Protein AF-A0A6A1QMH2-F1 (afdb_monomer_lite)

Secondary structure (DSSP, 8-state):
-HHHHHHHHHHHTT---BPPTT---SSHHHHHHHTSSTTSBGGG---SS---------------S-HHHHHHGGGG-----THHHHHHHTT--SS-S-HHHHHHHHHHSTTTTS-SS--TTGGG-BTTB-HHHHHHHHSTT-S--PPPHHHHHHHHHHHHHHTTGGGG---SSEE-TTS-EE------S-EEE---S-SEE-----TTTTS--------STHHHHHHHHHS--TTS--SSTT----TTPEEEEEETTTEEEEE-TTS-EEEEE-S-------EE---TTSGGGGGGGBSSTTS--BTTTB-B-B-TTT-BBSSSTTEEE-GGGGT----

Radius of gyration: 26.55 Å; chains: 1; bounding box: 70×78×63 Å

pLDDT: mean 73.22, std 18.94, range [26.81, 95.75]

Structure (mmCIF, N/CA/C/O backbone):
data_AF-A0A6A1QMH2-F1
#
_entry.id   AF-A0A6A1QMH2-F1
#
loop_
_atom_site.group_PDB
_atom_site.id
_atom_site.type_symbol
_atom_site.label_atom_id
_atom_site.label_alt_id
_atom_site.label_comp_id
_atom_site.label_asym_id
_atom_site.label_entity_id
_atom_site.label_seq_id
_atom_site.pdbx_PDB_ins_code
_atom_site.Cartn_x
_atom_site.Cartn_y
_atom_site.Cartn_z
_atom_site.occupancy
_atom_site.B_iso_or_equiv
_atom_site.auth_seq_id
_atom_site.auth_comp_id
_atom_site.auth_asym_id
_atom_site.auth_atom_id
_atom_site.pdbx_PDB_model_num
ATOM 1 N N . ASN A 1 1 ? 1.657 2.816 -3.337 1.00 61.47 1 ASN A N 1
ATOM 2 C CA . ASN A 1 1 ? 2.385 1.869 -4.217 1.00 61.47 1 ASN A CA 1
ATOM 3 C C . ASN A 1 1 ? 3.750 2.392 -4.617 1.00 61.47 1 ASN A C 1
ATOM 5 O O . ASN A 1 1 ? 4.670 1.593 -4.646 1.00 61.47 1 ASN A O 1
ATOM 9 N N . GLY A 1 2 ? 3.892 3.697 -4.900 1.00 71.69 2 GLY A N 1
ATOM 10 C CA . GLY A 1 2 ? 5.198 4.364 -4.989 1.00 71.69 2 GLY A CA 1
ATOM 11 C C . GLY A 1 2 ? 6.209 3.688 -5.928 1.00 71.69 2 GLY A C 1
ATOM 12 O O . GLY A 1 2 ? 5.791 3.151 -6.958 1.00 71.69 2 GLY A O 1
ATOM 13 N N . PRO A 1 3 ? 7.513 3.709 -5.589 1.00 70.00 3 PRO A N 1
ATOM 14 C CA . PRO A 1 3 ? 8.567 3.098 -6.403 1.00 70.00 3 PRO A CA 1
ATOM 15 C C . PRO A 1 3 ? 8.346 1.605 -6.674 1.00 70.00 3 PRO A C 1
ATOM 17 O O . PRO A 1 3 ? 8.547 1.167 -7.806 1.00 70.00 3 PRO A O 1
ATOM 20 N N . SER A 1 4 ? 7.836 0.848 -5.693 1.00 78.25 4 SER A N 1
ATOM 21 C CA . SER A 1 4 ? 7.546 -0.588 -5.818 1.00 78.25 4 SER A CA 1
ATOM 22 C C . SER A 1 4 ? 6.599 -0.885 -6.985 1.00 78.25 4 SER A C 1
ATOM 24 O O . SER A 1 4 ? 6.863 -1.759 -7.808 1.00 78.25 4 SER A O 1
ATOM 26 N N . GLY A 1 5 ? 5.518 -0.107 -7.120 1.00 82.44 5 GLY A N 1
ATOM 27 C CA . GLY A 1 5 ? 4.548 -0.282 -8.206 1.00 82.44 5 GLY A CA 1
ATOM 28 C C . GLY A 1 5 ? 5.114 0.042 -9.594 1.00 82.44 5 GLY A C 1
ATOM 29 O O . GLY A 1 5 ? 4.805 -0.651 -10.563 1.00 82.44 5 GLY A O 1
ATOM 30 N N . ILE A 1 6 ? 5.959 1.073 -9.696 1.00 79.12 6 ILE A N 1
ATOM 31 C CA . ILE A 1 6 ? 6.618 1.449 -10.958 1.00 79.12 6 ILE A CA 1
ATOM 32 C C . ILE A 1 6 ? 7.634 0.376 -11.361 1.00 79.12 6 ILE A C 1
ATOM 34 O O . ILE A 1 6 ? 7.633 -0.063 -12.512 1.00 79.12 6 ILE A O 1
ATOM 38 N N . CYS A 1 7 ? 8.456 -0.076 -10.411 1.00 79.19 7 CYS A N 1
ATOM 39 C CA . CYS A 1 7 ? 9.433 -1.141 -10.616 1.00 79.19 7 CYS A CA 1
ATOM 40 C C . CYS A 1 7 ? 8.748 -2.431 -11.089 1.00 79.19 7 CYS A C 1
ATOM 42 O O . CYS A 1 7 ? 9.094 -2.964 -12.144 1.00 79.19 7 CYS A O 1
ATOM 44 N N . LEU A 1 8 ? 7.708 -2.881 -10.380 1.00 86.50 8 LEU A N 1
ATOM 45 C CA . LEU A 1 8 ? 6.975 -4.090 -10.748 1.00 86.50 8 LEU A CA 1
ATOM 46 C C . LEU A 1 8 ? 6.345 -3.985 -12.145 1.00 86.50 8 LEU A C 1
ATOM 48 O O . LEU A 1 8 ? 6.440 -4.925 -12.929 1.00 86.50 8 LEU A O 1
ATOM 52 N N . SER A 1 9 ? 5.744 -2.841 -12.486 1.00 86.50 9 SER A N 1
ATOM 53 C CA . SER A 1 9 ? 5.172 -2.607 -13.821 1.00 86.50 9 SER A CA 1
ATOM 54 C C . SER A 1 9 ? 6.217 -2.757 -14.935 1.00 86.50 9 SER A C 1
ATOM 56 O O . SER A 1 9 ? 5.957 -3.389 -15.964 1.00 86.50 9 SER A O 1
ATOM 58 N N . TYR A 1 10 ? 7.428 -2.236 -14.711 1.00 83.25 10 TYR A N 1
ATOM 59 C CA . TYR A 1 10 ? 8.545 -2.359 -15.647 1.00 83.25 10 TYR A CA 1
ATOM 60 C C . TYR A 1 10 ? 8.966 -3.823 -15.843 1.00 83.25 10 TYR A C 1
ATOM 62 O O . TYR A 1 10 ? 9.068 -4.289 -16.980 1.00 83.25 10 TYR A O 1
ATOM 70 N N . LEU A 1 11 ? 9.116 -4.572 -14.746 1.00 83.62 11 LEU A N 1
ATOM 71 C CA . LEU A 1 11 ? 9.482 -5.992 -14.777 1.00 83.62 11 LEU A CA 1
ATOM 72 C C . LEU A 1 11 ? 8.404 -6.852 -15.459 1.00 83.62 11 LEU A C 1
ATOM 74 O O . LEU A 1 11 ? 8.715 -7.675 -16.320 1.00 83.62 11 LEU A O 1
ATOM 78 N N . LEU A 1 12 ? 7.125 -6.637 -15.134 1.00 88.69 12 LEU A N 1
ATOM 79 C CA . LEU A 1 12 ? 6.006 -7.381 -15.730 1.00 88.69 12 LEU A CA 1
ATOM 80 C C . LEU A 1 12 ? 5.795 -7.069 -17.215 1.00 88.69 12 LEU A C 1
ATOM 82 O O . LEU A 1 12 ? 5.247 -7.900 -17.940 1.00 88.69 12 LEU A O 1
ATOM 86 N N . SER A 1 13 ? 6.270 -5.915 -17.681 1.00 86.81 13 SER A N 1
ATOM 87 C CA . SER A 1 13 ? 6.295 -5.567 -19.106 1.00 86.81 13 SER A CA 1
ATOM 88 C C . SER A 1 13 ? 7.406 -6.295 -19.882 1.00 86.81 13 SER A C 1
ATOM 90 O O . SER A 1 13 ? 7.530 -6.109 -21.091 1.00 86.81 13 SER A O 1
ATOM 92 N N . GLY A 1 14 ? 8.198 -7.140 -19.210 1.00 84.38 14 GLY A N 1
ATOM 93 C CA . GLY A 1 14 ? 9.254 -7.951 -19.815 1.00 84.38 14 GLY A CA 1
ATOM 94 C C . GLY A 1 14 ? 10.598 -7.237 -19.935 1.00 84.38 14 GLY A C 1
ATOM 95 O O . GLY A 1 14 ? 11.481 -7.735 -20.633 1.00 84.38 14 GLY A O 1
ATOM 96 N N . TYR A 1 15 ? 10.767 -6.086 -19.281 1.00 83.31 15 TYR A N 1
ATOM 97 C CA . TYR A 1 15 ? 12.039 -5.378 -19.280 1.00 83.31 15 TYR A CA 1
ATOM 98 C C . TYR A 1 15 ? 12.954 -5.881 -18.162 1.00 83.31 15 TYR A C 1
ATOM 100 O O . TYR A 1 15 ? 12.556 -5.965 -17.000 1.00 83.31 15 TYR A O 1
ATOM 108 N N . SER A 1 16 ? 14.212 -6.140 -18.521 1.00 81.81 16 SER A N 1
ATOM 109 C CA . SER A 1 16 ? 15.293 -6.442 -17.584 1.00 81.81 16 SER A CA 1
ATOM 110 C C . SER A 1 16 ? 16.225 -5.229 -17.480 1.00 81.81 16 SER A C 1
ATOM 112 O O . SER A 1 16 ? 16.755 -4.783 -18.498 1.00 81.81 16 SER A O 1
ATOM 114 N N . PRO A 1 17 ? 16.420 -4.660 -16.283 1.00 80.31 17 PRO A N 1
ATOM 115 C CA . PRO A 1 17 ? 17.221 -3.456 -16.087 1.00 80.31 17 PRO A CA 1
ATOM 116 C C . PRO A 1 17 ? 18.721 -3.777 -16.094 1.00 80.31 17 PRO A C 1
ATOM 118 O O . PRO A 1 17 ? 19.152 -4.749 -15.478 1.00 80.31 17 PRO A O 1
ATOM 121 N N . TYR A 1 18 ? 19.524 -2.946 -16.759 1.00 82.62 18 TYR A N 1
ATOM 122 C CA . TYR A 1 18 ? 20.986 -3.061 -16.825 1.00 82.62 18 TYR A CA 1
ATOM 123 C C . TYR A 1 18 ? 21.635 -1.738 -16.431 1.00 82.62 18 TYR A C 1
ATOM 125 O O . TYR A 1 18 ? 21.078 -0.667 -16.680 1.00 82.62 18 TYR A O 1
ATOM 133 N N . VAL A 1 19 ? 22.840 -1.812 -15.868 1.00 80.69 19 VAL A N 1
ATOM 134 C CA . VAL A 1 19 ? 23.668 -0.624 -15.647 1.00 80.69 19 VAL A CA 1
ATOM 135 C C . VAL A 1 19 ? 24.095 -0.081 -17.006 1.00 80.69 19 VAL A C 1
ATOM 137 O O . VAL A 1 19 ? 24.647 -0.806 -17.836 1.00 80.69 19 VAL A O 1
ATOM 140 N N . LYS A 1 20 ? 23.816 1.200 -17.253 1.00 82.12 20 LYS A N 1
ATOM 141 C CA . LYS A 1 20 ? 24.252 1.864 -18.480 1.00 82.12 20 LYS A CA 1
ATOM 142 C C . LYS A 1 20 ? 25.791 1.946 -18.488 1.00 82.12 20 LYS A C 1
ATOM 144 O O . LYS A 1 20 ? 26.356 2.356 -17.473 1.00 82.12 20 LYS A O 1
ATOM 149 N N . PRO A 1 21 ? 26.466 1.611 -19.604 1.00 78.38 21 PRO A N 1
ATOM 150 C CA . PRO A 1 21 ? 27.908 1.807 -19.727 1.00 78.38 21 PRO A CA 1
ATOM 151 C C . PRO A 1 21 ? 28.291 3.257 -19.412 1.00 78.38 21 PRO A C 1
ATOM 153 O O . PRO A 1 21 ? 27.569 4.181 -19.791 1.00 78.38 21 PRO A O 1
ATOM 156 N N . ASP A 1 22 ? 29.392 3.435 -18.683 1.00 81.81 22 ASP A N 1
ATOM 157 C CA . ASP A 1 22 ? 29.940 4.736 -18.269 1.00 81.81 22 ASP A CA 1
ATOM 158 C C . ASP A 1 22 ? 29.038 5.575 -17.343 1.00 81.81 22 ASP A C 1
ATOM 160 O O . ASP A 1 22 ? 29.344 6.734 -17.056 1.00 81.81 22 ASP A O 1
ATOM 164 N N . ALA A 1 23 ? 27.932 5.013 -16.841 1.00 80.38 23 ALA A N 1
ATOM 165 C CA . ALA A 1 23 ? 27.149 5.669 -15.804 1.00 80.38 23 ALA A CA 1
ATOM 166 C C . ALA A 1 23 ? 27.938 5.713 -14.489 1.00 80.38 23 ALA A C 1
ATOM 168 O O . ALA A 1 23 ? 28.464 4.700 -14.022 1.00 80.38 23 ALA A O 1
ATOM 169 N N . ILE A 1 24 ? 27.991 6.904 -13.892 1.00 81.56 24 ILE A N 1
ATOM 170 C CA . ILE A 1 24 ? 28.623 7.147 -12.598 1.00 81.56 24 ILE A CA 1
ATOM 171 C C . ILE A 1 24 ? 27.516 7.456 -11.596 1.00 81.56 24 ILE A C 1
ATOM 173 O O . ILE A 1 24 ? 26.820 8.464 -11.715 1.00 81.56 24 ILE A O 1
ATOM 177 N N . HIS A 1 25 ? 27.356 6.576 -10.618 1.00 80.62 25 HIS A N 1
ATOM 178 C CA . HIS A 1 25 ? 26.483 6.765 -9.475 1.00 80.62 25 HIS A CA 1
ATOM 179 C C . HIS A 1 25 ? 27.218 7.567 -8.383 1.00 80.62 25 HIS A C 1
ATOM 181 O O . HIS A 1 25 ? 28.392 7.287 -8.117 1.00 80.62 25 HIS A O 1
ATOM 187 N N . PRO A 1 26 ? 26.566 8.543 -7.719 1.00 79.12 26 PRO A N 1
ATOM 188 C CA . PRO A 1 26 ? 27.220 9.391 -6.717 1.00 79.12 26 PRO A CA 1
ATOM 189 C C . PRO A 1 26 ? 27.662 8.622 -5.470 1.00 79.12 26 PRO A C 1
ATOM 191 O O . PRO A 1 26 ? 28.659 8.984 -4.856 1.00 79.12 26 PRO A O 1
ATOM 194 N N . HIS A 1 27 ? 26.968 7.533 -5.117 1.00 78.88 27 HIS A N 1
ATOM 195 C CA . HIS A 1 27 ? 27.363 6.652 -4.017 1.00 78.88 27 HIS A CA 1
ATOM 196 C C . HIS A 1 27 ? 28.516 5.715 -4.440 1.00 78.88 27 HIS A C 1
ATOM 198 O O . HIS A 1 27 ? 28.262 4.756 -5.176 1.00 78.88 27 HIS A O 1
ATOM 204 N N . PRO A 1 28 ? 29.758 5.887 -3.938 1.00 80.31 28 PRO A N 1
ATOM 205 C CA . PRO A 1 28 ? 30.922 5.163 -4.460 1.00 80.31 28 PRO A CA 1
ATOM 206 C C . PRO A 1 28 ? 30.893 3.656 -4.178 1.00 80.31 28 PRO A C 1
ATOM 208 O O . PRO A 1 28 ? 31.340 2.866 -5.004 1.00 80.31 28 PRO A O 1
ATOM 211 N N . VAL A 1 29 ? 30.345 3.241 -3.025 1.00 80.88 29 VAL A N 1
ATOM 212 C CA . VAL A 1 29 ? 30.188 1.810 -2.700 1.00 80.88 29 VAL A CA 1
ATOM 213 C C . VAL A 1 29 ? 29.196 1.153 -3.655 1.00 80.88 29 VAL A C 1
ATOM 215 O O . VAL A 1 29 ? 29.554 0.174 -4.296 1.00 80.88 29 VAL A O 1
ATOM 218 N N . LEU A 1 30 ? 27.991 1.715 -3.812 1.00 80.44 30 LEU A N 1
ATOM 219 C CA . LEU A 1 30 ? 27.010 1.209 -4.767 1.00 80.44 30 LEU A CA 1
ATOM 220 C C . LEU A 1 30 ? 27.555 1.212 -6.202 1.00 80.44 30 LEU A C 1
ATOM 222 O O . LEU A 1 30 ? 27.406 0.210 -6.892 1.00 80.44 30 LEU A O 1
ATOM 226 N N . GLN A 1 31 ? 28.252 2.273 -6.631 1.00 84.19 31 GLN A N 1
ATOM 227 C CA . GLN A 1 31 ? 28.922 2.309 -7.937 1.00 84.19 31 GLN A CA 1
ATOM 228 C C . GLN A 1 31 ? 29.868 1.119 -8.105 1.00 84.19 31 GLN A C 1
ATOM 230 O O . GLN A 1 31 ? 29.810 0.437 -9.124 1.00 84.19 31 GLN A O 1
ATOM 235 N N . ARG A 1 32 ? 30.716 0.847 -7.104 1.00 82.94 32 ARG A N 1
ATOM 236 C CA . ARG A 1 32 ? 31.638 -0.291 -7.138 1.00 82.94 32 ARG A CA 1
ATOM 237 C C . ARG A 1 32 ? 30.874 -1.601 -7.308 1.00 82.94 32 ARG A C 1
ATOM 239 O O . ARG A 1 32 ? 31.169 -2.309 -8.266 1.00 82.94 32 ARG A O 1
ATOM 246 N N . LYS A 1 33 ? 29.863 -1.857 -6.468 1.00 83.38 33 LYS A N 1
ATOM 247 C CA . LYS A 1 33 ? 29.033 -3.073 -6.527 1.00 83.38 33 LYS A CA 1
ATOM 248 C C . LYS A 1 33 ? 28.374 -3.245 -7.906 1.00 83.38 33 LYS A C 1
ATOM 250 O O . LYS A 1 33 ? 28.486 -4.297 -8.521 1.00 83.38 33 LYS A O 1
ATOM 255 N N . LEU A 1 34 ? 27.779 -2.180 -8.450 1.00 80.75 34 LEU A N 1
ATOM 256 C CA . LEU A 1 34 ? 27.126 -2.180 -9.768 1.00 80.75 34 LEU A CA 1
ATOM 257 C C . LEU A 1 34 ? 28.086 -2.487 -10.928 1.00 80.75 34 LEU A C 1
ATOM 259 O O . LEU A 1 34 ? 27.657 -3.015 -11.955 1.00 80.75 34 LEU A O 1
ATOM 263 N N . THR A 1 35 ? 29.371 -2.151 -10.780 1.00 81.88 35 THR A N 1
ATOM 264 C CA . THR A 1 35 ? 30.406 -2.391 -11.799 1.00 81.88 35 THR A CA 1
ATOM 265 C C . THR A 1 35 ? 31.089 -3.757 -11.703 1.00 81.88 35 THR A C 1
ATOM 267 O O . THR A 1 35 ? 31.902 -4.067 -12.570 1.00 81.88 35 THR A O 1
ATOM 270 N N . GLU A 1 36 ? 30.775 -4.588 -10.702 1.00 81.56 36 GLU A N 1
ATOM 271 C CA . GLU A 1 36 ? 31.396 -5.917 -10.537 1.00 81.56 36 GLU A CA 1
ATOM 272 C C . GLU A 1 36 ? 30.960 -6.916 -11.620 1.00 81.56 36 GLU A C 1
ATOM 274 O O . GLU A 1 36 ? 31.744 -7.779 -12.016 1.00 81.56 36 GLU A O 1
ATOM 279 N N . ALA A 1 37 ? 29.738 -6.771 -12.142 1.00 77.69 37 ALA A N 1
ATOM 280 C CA . ALA A 1 37 ? 29.148 -7.662 -13.141 1.00 77.69 37 ALA A CA 1
ATOM 281 C C . ALA A 1 37 ? 28.615 -6.891 -14.369 1.00 77.69 37 ALA A C 1
ATOM 283 O O . ALA A 1 37 ? 27.402 -6.871 -14.618 1.00 77.69 37 ALA A O 1
ATOM 284 N N . PRO A 1 38 ? 29.484 -6.231 -15.160 1.00 75.44 38 PRO A N 1
ATOM 285 C CA . PRO A 1 38 ? 29.033 -5.461 -16.312 1.00 75.44 38 PRO A CA 1
ATOM 286 C C . PRO A 1 38 ? 28.349 -6.379 -17.337 1.00 75.44 38 PRO A C 1
ATOM 288 O O . PRO A 1 38 ? 28.851 -7.449 -17.675 1.00 75.44 38 PRO A O 1
ATOM 291 N N . GLY A 1 39 ? 27.188 -5.959 -17.844 1.00 76.81 39 GLY A N 1
ATOM 292 C CA . GLY A 1 39 ? 26.415 -6.724 -18.832 1.00 76.81 39 GLY A CA 1
ATOM 293 C C . GLY A 1 39 ? 25.476 -7.788 -18.251 1.00 76.81 39 GLY A C 1
ATOM 294 O O . GLY A 1 39 ? 24.751 -8.425 -19.015 1.00 76.81 39 GLY A O 1
ATOM 295 N N . VAL A 1 40 ? 25.427 -7.951 -16.926 1.00 80.88 40 VAL A N 1
ATOM 296 C CA . VAL A 1 40 ? 24.397 -8.744 -16.239 1.00 80.88 40 VAL A CA 1
ATOM 297 C C . VAL A 1 40 ? 23.269 -7.816 -15.780 1.00 80.88 40 VAL A C 1
ATOM 299 O O . VAL A 1 40 ? 23.514 -6.674 -15.381 1.00 80.88 40 VAL A O 1
ATOM 302 N N . SER A 1 41 ? 22.016 -8.275 -15.879 1.00 78.88 41 SER A N 1
ATOM 303 C CA . SER A 1 41 ? 20.878 -7.478 -15.413 1.00 78.88 41 SER A CA 1
ATOM 304 C C . SER A 1 41 ? 20.989 -7.263 -13.909 1.00 78.88 41 SER A C 1
ATOM 306 O O . SER A 1 41 ? 21.394 -8.171 -13.195 1.00 78.88 41 SER A O 1
ATOM 308 N N . ILE A 1 42 ? 20.592 -6.087 -13.422 1.00 77.81 42 ILE A N 1
ATOM 309 C CA . ILE A 1 42 ? 20.623 -5.726 -11.997 1.00 77.81 42 ILE A CA 1
ATOM 310 C C . ILE A 1 42 ? 19.886 -6.772 -11.149 1.00 77.81 42 ILE A C 1
ATOM 312 O O . ILE A 1 42 ? 20.349 -7.117 -10.072 1.00 77.81 42 ILE A O 1
ATOM 316 N N . VAL A 1 43 ? 18.780 -7.324 -11.660 1.00 73.38 43 VAL A N 1
ATOM 317 C CA . VAL A 1 43 ? 17.985 -8.348 -10.958 1.00 73.38 43 VAL A CA 1
ATOM 318 C C . VAL A 1 43 ? 18.547 -9.772 -11.066 1.00 73.38 43 VAL A C 1
ATOM 320 O O . VAL A 1 43 ? 18.038 -10.671 -10.404 1.00 73.38 43 VAL A O 1
ATOM 323 N N . ASP A 1 44 ? 19.569 -9.976 -11.901 1.00 71.56 44 ASP A N 1
ATOM 324 C CA . ASP A 1 44 ? 20.189 -11.273 -12.202 1.00 71.56 44 ASP A CA 1
ATOM 325 C C . ASP A 1 44 ? 21.693 -11.307 -11.873 1.00 71.56 44 ASP A C 1
ATOM 327 O O . ASP A 1 44 ? 22.365 -12.283 -12.218 1.00 71.56 44 ASP A O 1
ATOM 331 N N . GLN A 1 45 ? 22.254 -10.264 -11.253 1.00 67.25 45 GLN A N 1
ATOM 332 C CA . GLN A 1 45 ? 23.601 -10.358 -10.685 1.00 67.25 45 GLN A CA 1
ATOM 333 C C . GLN A 1 45 ? 23.504 -11.464 -9.626 1.00 67.25 45 GLN A C 1
ATOM 335 O O . GLN A 1 45 ? 22.657 -11.361 -8.752 1.00 67.25 45 GLN A O 1
ATOM 340 N N . VAL A 1 46 ? 24.196 -12.593 -9.815 1.00 52.59 46 VAL A N 1
ATOM 341 C CA . VAL A 1 46 ? 24.202 -13.742 -8.892 1.00 52.59 46 VAL A CA 1
ATOM 342 C C . VAL A 1 46 ? 25.649 -14.222 -8.705 1.00 52.59 46 VAL A C 1
ATOM 344 O O . VAL A 1 46 ? 26.287 -14.633 -9.676 1.00 52.59 46 VAL A O 1
ATOM 347 N N . GLY A 1 47 ? 26.138 -14.250 -7.462 1.00 50.41 47 GLY A N 1
ATOM 348 C CA . GLY A 1 47 ? 27.222 -15.077 -6.948 1.00 50.41 47 GLY A CA 1
ATOM 349 C C . GLY A 1 47 ? 28.631 -14.854 -7.500 1.00 50.41 47 GLY A C 1
ATOM 350 O O . GLY A 1 47 ? 29.335 -15.843 -7.695 1.00 50.41 47 GLY A O 1
ATOM 351 N N . LEU A 1 48 ? 29.105 -13.619 -7.708 1.00 46.06 48 LEU A N 1
ATOM 352 C CA . LEU A 1 48 ? 30.537 -13.388 -8.005 1.00 46.06 48 LEU A CA 1
ATOM 353 C C . LEU A 1 48 ? 31.433 -13.296 -6.753 1.00 46.06 48 LEU A C 1
ATOM 355 O O . LEU A 1 48 ? 32.657 -13.295 -6.877 1.00 46.06 48 LEU A O 1
ATOM 359 N N . SER A 1 49 ? 30.859 -13.276 -5.546 1.00 41.41 49 SER A N 1
ATOM 360 C CA . SER A 1 49 ? 31.610 -13.075 -4.295 1.00 41.41 49 SER A CA 1
ATOM 361 C C . SER A 1 49 ? 32.012 -14.355 -3.541 1.00 41.41 49 SER A C 1
ATOM 363 O O . SER A 1 49 ? 32.726 -14.262 -2.544 1.00 41.41 49 SER A O 1
ATOM 365 N N . SER A 1 50 ? 31.662 -15.564 -4.002 1.00 38.66 50 SER A N 1
ATOM 366 C CA . SER A 1 50 ? 32.123 -16.817 -3.369 1.00 38.66 50 SER A CA 1
ATOM 367 C C . SER A 1 50 ? 33.234 -17.512 -4.163 1.00 38.66 50 SER A C 1
ATOM 369 O O . SER A 1 50 ? 33.062 -18.616 -4.678 1.00 38.66 50 SER A O 1
ATOM 371 N N . GLY A 1 51 ? 34.401 -16.873 -4.238 1.00 38.75 51 GLY A N 1
ATOM 372 C CA . GLY A 1 51 ? 35.650 -17.517 -4.643 1.00 38.75 51 GLY A CA 1
ATOM 373 C C . GLY A 1 51 ? 36.249 -18.330 -3.496 1.00 38.75 51 GLY A C 1
ATOM 374 O O . GLY A 1 51 ? 37.191 -17.873 -2.861 1.00 38.75 51 GLY A O 1
ATOM 375 N N . TRP A 1 52 ? 35.702 -19.513 -3.210 1.00 28.36 52 TRP A N 1
ATOM 376 C CA . TRP A 1 52 ? 36.383 -20.552 -2.426 1.00 28.36 52 TRP A CA 1
ATOM 377 C C . TRP A 1 52 ? 36.365 -21.845 -3.244 1.00 28.36 52 TRP A C 1
ATOM 379 O O . TRP A 1 52 ? 35.370 -22.569 -3.285 1.00 28.36 52 TRP A O 1
ATOM 389 N N . GLU A 1 53 ? 37.473 -22.109 -3.936 1.00 32.81 53 GLU A N 1
ATOM 390 C CA . GLU A 1 53 ? 37.737 -23.381 -4.603 1.00 32.81 53 GLU A CA 1
ATOM 391 C C . GLU A 1 53 ? 37.859 -24.489 -3.549 1.00 32.81 53 GLU A C 1
ATOM 393 O O . GLU A 1 53 ? 38.886 -24.664 -2.895 1.00 32.81 53 GLU A O 1
ATOM 398 N N . GLY A 1 54 ? 36.789 -25.261 -3.369 1.00 29.23 54 GLY A N 1
ATOM 399 C CA . GLY A 1 54 ? 36.881 -26.564 -2.727 1.00 29.23 54 GLY A CA 1
ATOM 400 C C . GLY A 1 54 ? 37.585 -27.535 -3.673 1.00 29.23 54 GLY A C 1
ATOM 401 O O . GLY A 1 54 ? 37.044 -27.873 -4.725 1.00 29.23 54 GLY A O 1
ATOM 402 N N . HIS A 1 55 ? 38.786 -27.977 -3.297 1.00 27.77 55 HIS A N 1
ATOM 403 C CA . HIS A 1 55 ? 39.522 -29.061 -3.949 1.00 27.77 55 HIS A CA 1
ATOM 404 C C . HIS A 1 55 ? 38.606 -30.239 -4.351 1.00 27.77 55 HIS A C 1
ATOM 406 O O . HIS A 1 55 ? 37.779 -30.677 -3.544 1.00 27.77 55 HIS A O 1
ATOM 412 N N . PRO A 1 56 ? 38.778 -30.831 -5.548 1.00 29.73 56 PRO A N 1
ATOM 413 C CA . PRO A 1 56 ? 37.990 -31.983 -5.952 1.00 29.73 56 PRO A CA 1
ATOM 414 C C . PRO A 1 56 ? 38.451 -33.226 -5.183 1.00 29.73 56 PRO A C 1
ATOM 416 O O . PRO A 1 56 ? 39.481 -33.829 -5.492 1.00 29.73 56 PRO A O 1
ATOM 419 N N . HIS A 1 57 ? 37.662 -33.659 -4.199 1.00 27.47 57 HIS A N 1
ATOM 420 C CA . HIS A 1 57 ? 37.752 -35.032 -3.719 1.00 27.47 57 HIS A CA 1
ATOM 421 C C . HIS A 1 57 ? 37.163 -35.977 -4.773 1.00 27.47 57 HIS A C 1
ATOM 423 O O . HIS A 1 57 ? 35.980 -35.942 -5.105 1.00 27.47 57 HIS A O 1
ATOM 429 N N . CYS A 1 58 ? 38.047 -36.813 -5.315 1.00 30.30 58 CYS A N 1
ATOM 430 C CA . CYS A 1 58 ? 37.780 -37.882 -6.263 1.00 30.30 58 CYS A CA 1
ATOM 431 C C . CYS A 1 58 ? 36.724 -38.864 -5.719 1.00 30.30 58 CYS A C 1
ATOM 433 O O . CYS A 1 58 ? 36.984 -39.620 -4.783 1.00 30.30 58 CYS A O 1
ATOM 435 N N . GLY A 1 59 ? 35.538 -38.861 -6.332 1.00 28.97 59 GLY A N 1
ATOM 436 C CA . GLY A 1 59 ? 34.430 -39.769 -6.047 1.00 28.97 59 GLY A CA 1
ATOM 437 C C . GLY A 1 59 ? 33.872 -40.354 -7.343 1.00 28.97 59 GLY A C 1
ATOM 438 O O . GLY A 1 59 ? 33.221 -39.668 -8.121 1.00 28.97 59 GLY A O 1
ATOM 439 N N . LYS A 1 60 ? 34.196 -41.626 -7.563 1.00 29.03 60 LYS A N 1
ATOM 440 C CA . LYS A 1 60 ? 33.879 -42.524 -8.685 1.00 29.03 60 LYS A CA 1
ATOM 441 C C . LYS A 1 60 ? 32.522 -42.298 -9.383 1.00 29.03 60 LYS A C 1
ATOM 443 O O . LYS A 1 60 ? 31.462 -42.308 -8.765 1.00 29.03 60 LYS A O 1
ATOM 448 N N . THR A 1 61 ? 32.590 -42.220 -10.709 1.00 26.81 61 THR A N 1
ATOM 449 C CA . THR A 1 61 ? 31.498 -42.239 -11.691 1.00 26.81 61 THR A CA 1
ATOM 450 C C . THR A 1 61 ? 30.757 -43.584 -11.721 1.00 26.81 61 THR A C 1
ATOM 452 O O . THR A 1 61 ? 31.383 -44.638 -11.811 1.00 26.81 61 THR A O 1
ATOM 455 N N . LEU A 1 62 ? 29.421 -43.542 -11.758 1.00 30.28 62 LEU A N 1
ATOM 456 C CA . LEU A 1 62 ? 28.561 -44.610 -12.290 1.00 30.28 62 LEU A CA 1
ATOM 457 C C . LEU A 1 62 ? 27.953 -44.120 -13.621 1.00 30.28 62 LEU A C 1
ATOM 459 O O . LEU A 1 62 ? 27.517 -42.967 -13.680 1.00 30.28 62 LEU A O 1
ATOM 463 N N . PRO A 1 63 ? 27.930 -44.931 -14.697 1.00 30.83 63 PRO A N 1
ATOM 464 C CA . PRO A 1 63 ? 27.529 -44.465 -16.018 1.00 30.83 63 PRO A CA 1
ATOM 465 C C . PRO A 1 63 ? 26.024 -44.645 -16.250 1.00 30.83 63 PRO A C 1
ATOM 467 O O . PRO A 1 63 ? 25.440 -45.660 -15.882 1.00 30.83 63 PRO A O 1
ATOM 470 N N . GLY A 1 64 ? 25.414 -43.682 -16.943 1.00 37.31 64 GLY A N 1
ATOM 471 C CA . GLY A 1 64 ? 24.107 -43.861 -17.575 1.00 37.31 64 GLY A CA 1
ATOM 472 C C . GLY A 1 64 ? 23.012 -42.947 -17.038 1.00 37.31 64 GLY A C 1
ATOM 473 O O . GLY A 1 64 ? 22.208 -43.356 -16.207 1.00 37.31 64 GLY A O 1
ATOM 474 N N . LYS A 1 65 ? 22.955 -41.720 -17.571 1.00 33.53 65 LYS A N 1
ATOM 475 C CA . LYS A 1 65 ? 21.724 -40.973 -17.892 1.00 33.53 65 LYS A CA 1
ATOM 476 C C . LYS A 1 65 ? 22.103 -39.707 -18.668 1.00 33.53 65 LYS A C 1
ATOM 478 O O . LYS A 1 65 ? 23.064 -39.024 -18.330 1.00 33.53 65 LYS A O 1
ATOM 483 N N . ASN A 1 66 ? 21.372 -39.455 -19.750 1.00 36.56 66 ASN A N 1
ATOM 484 C CA . ASN A 1 66 ? 21.654 -38.449 -20.771 1.00 36.56 66 ASN A CA 1
ATOM 485 C C . ASN A 1 66 ? 21.933 -37.052 -20.193 1.00 36.56 66 ASN A C 1
ATOM 487 O O . ASN A 1 66 ? 21.077 -36.420 -19.577 1.00 36.56 66 ASN A O 1
ATOM 491 N N . GLN A 1 67 ? 23.125 -36.531 -20.487 1.00 33.62 67 GLN A N 1
ATOM 492 C CA . GLN A 1 67 ? 23.619 -35.221 -20.045 1.00 33.62 67 GLN A CA 1
ATOM 493 C C . GLN A 1 67 ? 22.815 -34.033 -20.621 1.00 33.62 67 GLN A C 1
ATOM 495 O O . GLN A 1 67 ? 22.914 -32.915 -20.123 1.00 33.62 67 GLN A O 1
ATOM 500 N N . LYS A 1 68 ? 21.975 -34.273 -21.640 1.00 35.03 68 LYS A N 1
ATOM 501 C CA . LYS A 1 68 ? 21.124 -33.256 -22.281 1.00 35.03 68 LYS A CA 1
ATOM 502 C C . LYS A 1 68 ? 19.804 -33.005 -21.536 1.00 35.03 68 LYS A C 1
ATOM 504 O O . LYS A 1 68 ? 19.335 -31.869 -21.509 1.00 35.03 68 LYS A O 1
ATOM 509 N N . ASP A 1 69 ? 19.271 -34.005 -20.832 1.00 32.19 69 ASP A N 1
ATOM 510 C CA . ASP A 1 69 ? 18.011 -33.861 -20.086 1.00 32.19 69 ASP A CA 1
ATOM 511 C C . ASP A 1 69 ? 18.210 -33.145 -18.740 1.00 32.19 69 ASP A C 1
ATOM 513 O O . ASP A 1 69 ? 17.321 -32.437 -18.263 1.00 32.19 69 ASP A O 1
ATOM 517 N N . ALA A 1 70 ? 19.409 -33.245 -18.153 1.00 32.62 70 ALA A N 1
ATOM 518 C CA . ALA A 1 70 ? 19.785 -32.506 -16.945 1.00 32.62 70 ALA A CA 1
ATOM 519 C C . ALA A 1 70 ? 20.006 -31.002 -17.204 1.00 32.62 70 ALA A C 1
ATOM 521 O O . ALA A 1 70 ? 19.771 -30.181 -16.316 1.00 32.62 70 ALA A O 1
ATOM 522 N N . PHE A 1 71 ? 20.412 -30.629 -18.424 1.00 31.59 71 PHE A N 1
ATOM 523 C CA . PHE A 1 71 ? 20.600 -29.231 -18.825 1.00 31.59 71 PHE A CA 1
ATOM 524 C C . PHE A 1 71 ? 19.256 -28.517 -19.053 1.00 31.59 71 PHE A C 1
ATOM 526 O O . PHE A 1 71 ? 19.083 -27.378 -18.626 1.00 31.59 71 PHE A O 1
ATOM 533 N N . MET A 1 72 ? 18.268 -29.209 -19.634 1.00 31.97 72 MET A N 1
ATOM 534 C CA . MET A 1 72 ? 16.931 -28.646 -19.880 1.00 31.97 72 MET A CA 1
ATOM 535 C C . MET A 1 72 ? 16.015 -28.665 -18.646 1.00 31.97 72 MET A C 1
ATOM 537 O O . MET A 1 72 ? 15.212 -27.749 -18.477 1.00 31.97 72 MET A O 1
ATOM 541 N N . ARG A 1 73 ? 16.163 -29.631 -17.725 1.00 30.83 73 ARG A N 1
ATOM 542 C CA . ARG A 1 73 ? 15.396 -29.660 -16.459 1.00 30.83 73 ARG A CA 1
ATOM 543 C C . ARG A 1 73 ? 15.869 -28.663 -15.395 1.00 30.83 73 ARG A C 1
ATOM 545 O O . ARG A 1 73 ? 15.164 -28.460 -14.413 1.00 30.83 73 ARG A O 1
ATOM 552 N N . ARG A 1 74 ? 17.013 -27.998 -15.584 1.00 30.86 74 ARG A N 1
ATOM 553 C CA . ARG A 1 74 ? 17.484 -26.916 -14.695 1.00 30.86 74 ARG A CA 1
ATOM 554 C C . ARG A 1 74 ? 16.808 -25.562 -14.944 1.00 30.86 74 ARG A C 1
ATOM 556 O O . ARG A 1 74 ? 16.987 -24.651 -14.143 1.00 30.86 74 ARG A O 1
ATOM 563 N N . LYS A 1 75 ? 16.009 -2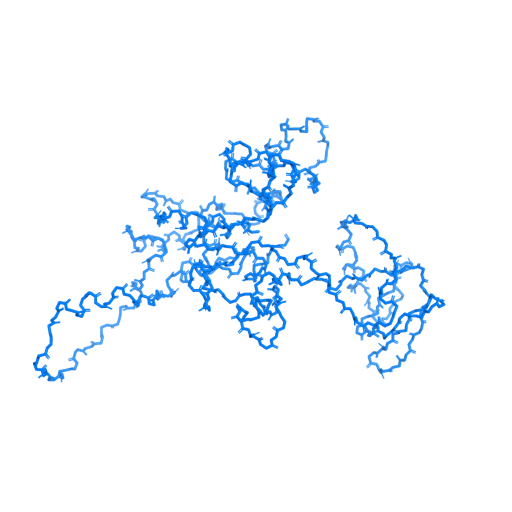5.410 -16.009 1.00 31.08 75 LYS A N 1
ATOM 564 C CA . LYS A 1 75 ? 15.349 -24.132 -16.332 1.00 31.08 75 LYS A CA 1
ATOM 565 C C . LYS A 1 75 ? 14.065 -23.838 -15.543 1.00 31.08 75 LYS A C 1
ATOM 567 O O . LYS A 1 75 ? 13.616 -22.701 -15.578 1.00 31.08 75 LYS A O 1
ATOM 572 N N . THR A 1 76 ? 13.504 -24.800 -14.810 1.00 33.50 76 THR A N 1
ATOM 573 C CA . THR A 1 76 ? 12.212 -24.652 -14.100 1.00 33.50 76 THR A CA 1
ATOM 574 C C . THR A 1 76 ? 12.314 -24.690 -12.575 1.00 33.50 76 THR A C 1
ATOM 576 O O . THR A 1 76 ? 11.319 -24.864 -11.883 1.00 33.50 76 THR A O 1
ATOM 579 N N . LYS A 1 77 ? 13.512 -24.478 -12.023 1.00 32.72 77 LYS A N 1
ATOM 580 C CA . LYS A 1 77 ? 13.696 -24.249 -10.586 1.00 32.72 77 LYS A CA 1
ATOM 581 C C . LYS A 1 77 ? 14.874 -23.304 -10.356 1.00 32.72 77 LYS A C 1
ATOM 583 O O . LYS A 1 77 ? 15.857 -23.671 -9.724 1.00 32.72 77 LYS A O 1
ATOM 588 N N . ARG A 1 78 ? 14.813 -22.095 -10.930 1.00 36.91 78 ARG A N 1
ATOM 589 C CA . ARG A 1 78 ? 15.665 -20.999 -10.452 1.00 36.91 78 ARG A CA 1
ATOM 590 C C . ARG A 1 78 ? 15.085 -20.544 -9.121 1.00 36.91 78 ARG A C 1
ATOM 592 O O . ARG A 1 78 ? 14.254 -19.648 -9.079 1.00 36.91 78 ARG A O 1
ATOM 599 N N . VAL A 1 79 ? 15.534 -21.182 -8.047 1.00 40.09 79 VAL A N 1
ATOM 600 C CA . VAL A 1 79 ? 15.768 -20.426 -6.819 1.00 40.09 79 VAL A CA 1
ATOM 601 C C . VAL A 1 79 ? 16.763 -19.354 -7.255 1.00 40.09 79 VAL A C 1
ATOM 603 O O . VAL A 1 79 ? 17.900 -19.673 -7.595 1.00 40.09 79 VAL A O 1
ATOM 606 N N . ARG A 1 80 ? 16.277 -18.131 -7.477 1.00 47.66 80 ARG A N 1
ATOM 607 C CA . ARG A 1 80 ? 17.157 -16.982 -7.668 1.00 47.66 80 ARG A CA 1
ATOM 608 C C . ARG A 1 80 ? 17.906 -16.879 -6.353 1.00 47.66 80 ARG A C 1
ATOM 610 O O . ARG A 1 80 ? 17.273 -16.726 -5.318 1.00 47.66 80 ARG A O 1
ATOM 617 N N . ASP A 1 81 ? 19.214 -17.084 -6.360 1.00 45.47 81 ASP A N 1
ATOM 618 C CA . ASP A 1 81 ? 19.998 -16.872 -5.152 1.00 45.47 81 ASP A CA 1
ATOM 619 C C . ASP A 1 81 ? 19.947 -15.367 -4.853 1.00 45.47 81 ASP A C 1
ATOM 621 O O . ASP A 1 81 ? 20.650 -14.565 -5.455 1.00 45.47 81 ASP A O 1
ATOM 625 N N . HIS A 1 82 ? 19.036 -14.983 -3.959 1.00 51.44 82 HIS A N 1
ATOM 626 C CA . HIS A 1 82 ? 18.688 -13.603 -3.603 1.00 51.44 82 HIS A CA 1
ATOM 627 C C . HIS A 1 82 ? 19.829 -12.804 -2.943 1.00 51.44 82 HIS A C 1
ATOM 629 O O . HIS A 1 82 ? 19.713 -11.595 -2.755 1.00 51.44 82 HIS A O 1
ATOM 635 N N . LYS A 1 83 ? 20.956 -13.471 -2.657 1.00 50.94 83 LYS A N 1
ATOM 636 C CA . LYS A 1 83 ? 22.136 -12.929 -1.967 1.00 50.94 83 LYS A CA 1
ATOM 637 C C . LYS A 1 83 ? 22.736 -11.689 -2.629 1.00 50.94 83 LYS A C 1
ATOM 639 O O . LYS A 1 83 ? 23.373 -10.889 -1.953 1.00 50.94 83 LYS A O 1
ATOM 644 N N . ASP A 1 84 ? 22.537 -11.520 -3.927 1.00 66.38 84 ASP A N 1
ATOM 645 C CA . ASP A 1 84 ? 23.193 -10.461 -4.688 1.00 66.38 84 ASP A CA 1
ATOM 646 C C . ASP A 1 84 ? 22.405 -9.156 -4.740 1.00 66.38 84 ASP A C 1
ATOM 648 O O . ASP A 1 84 ? 22.996 -8.081 -4.714 1.00 66.38 84 ASP A O 1
ATOM 652 N N . LEU A 1 85 ? 21.073 -9.220 -4.763 1.00 69.19 85 LEU A N 1
ATOM 653 C CA . LEU A 1 85 ? 20.257 -8.015 -4.620 1.00 69.19 85 LEU A CA 1
ATOM 654 C C . LEU A 1 85 ? 20.275 -7.520 -3.168 1.00 69.19 85 LEU A C 1
ATOM 656 O O . LEU A 1 85 ? 20.309 -6.309 -2.949 1.00 69.19 85 LEU A O 1
ATOM 660 N N . ASP A 1 86 ? 20.347 -8.429 -2.190 1.00 71.94 86 ASP A N 1
ATOM 661 C CA . ASP A 1 86 ? 20.666 -8.072 -0.803 1.00 71.94 86 ASP A CA 1
ATOM 662 C C . ASP A 1 86 ? 22.016 -7.351 -0.737 1.00 71.94 86 ASP A C 1
ATOM 664 O O . ASP A 1 86 ? 22.102 -6.260 -0.184 1.00 71.94 86 ASP A O 1
ATOM 668 N N . TYR A 1 87 ? 23.047 -7.886 -1.399 1.00 75.75 87 TYR A N 1
ATOM 669 C CA . TYR A 1 87 ? 24.354 -7.239 -1.488 1.00 75.75 87 TYR A CA 1
ATOM 670 C C . TYR A 1 87 ? 24.295 -5.859 -2.160 1.00 75.75 87 TYR A C 1
ATOM 672 O O . TYR A 1 87 ? 24.879 -4.909 -1.645 1.00 75.75 87 TYR A O 1
ATOM 680 N N . LEU A 1 88 ? 23.587 -5.703 -3.281 1.00 75.75 88 LEU A N 1
ATOM 681 C CA . LEU A 1 88 ? 23.469 -4.414 -3.975 1.00 75.75 88 LEU A CA 1
ATOM 682 C C . LEU A 1 88 ? 22.691 -3.374 -3.162 1.00 75.75 88 LEU A C 1
ATOM 684 O O . LEU A 1 88 ? 23.024 -2.193 -3.214 1.00 75.75 88 LEU A O 1
ATOM 688 N N . SER A 1 89 ? 21.673 -3.803 -2.420 1.00 75.38 89 SER A N 1
ATOM 689 C CA . SER A 1 89 ? 20.841 -2.926 -1.589 1.00 75.38 89 SER A CA 1
ATOM 690 C C . SER A 1 89 ? 21.398 -2.682 -0.183 1.00 75.38 89 SER A C 1
ATOM 692 O O . SER A 1 89 ? 20.913 -1.809 0.531 1.00 75.38 89 SER A O 1
ATOM 694 N N . GLU A 1 90 ? 22.418 -3.436 0.228 1.00 78.88 90 GLU A N 1
ATOM 695 C CA . GLU A 1 90 ? 23.009 -3.344 1.558 1.00 78.88 90 GLU A CA 1
ATOM 696 C C . GLU A 1 90 ? 23.534 -1.929 1.833 1.00 78.88 90 GLU A C 1
ATOM 698 O O . GLU A 1 90 ? 24.379 -1.399 1.102 1.00 78.88 90 GLU A O 1
ATOM 703 N N . GLY A 1 91 ? 23.053 -1.351 2.935 1.00 71.62 91 GLY A N 1
ATOM 704 C CA . GLY A 1 91 ? 23.388 0.005 3.361 1.00 71.62 91 GLY A CA 1
ATOM 705 C C . GLY A 1 91 ? 22.564 1.098 2.678 1.00 71.62 91 GLY A C 1
ATOM 706 O O . GLY A 1 91 ? 22.768 2.269 2.989 1.00 71.62 91 GLY A O 1
ATOM 707 N N . LEU A 1 92 ? 21.636 0.743 1.780 1.00 72.81 92 LEU A N 1
ATOM 708 C CA . LEU A 1 92 ? 20.621 1.673 1.299 1.00 72.81 92 LEU A CA 1
ATOM 709 C C . LEU A 1 92 ? 19.520 1.796 2.350 1.00 72.81 92 LEU A C 1
ATOM 711 O O . LEU A 1 92 ? 18.905 0.813 2.759 1.00 72.81 92 LEU A O 1
ATOM 715 N N . GLU A 1 93 ? 19.263 3.026 2.766 1.00 63.94 93 GLU A N 1
ATOM 716 C CA . GLU A 1 93 ? 18.137 3.381 3.617 1.00 63.94 93 GLU A CA 1
ATOM 717 C C . GLU A 1 93 ? 17.107 4.133 2.778 1.00 63.94 93 GLU A C 1
ATOM 719 O O . GLU A 1 93 ? 17.456 4.805 1.812 1.00 63.94 93 GLU A O 1
ATOM 724 N N . GLY A 1 94 ? 15.827 4.021 3.127 1.00 61.78 94 GLY A N 1
ATOM 725 C CA . GLY A 1 94 ? 14.779 4.722 2.399 1.00 61.78 94 GLY A CA 1
ATOM 726 C C . GLY A 1 94 ? 13.376 4.335 2.846 1.00 61.78 94 GLY A C 1
ATOM 727 O O . GLY A 1 94 ? 13.157 3.768 3.916 1.00 61.78 94 GLY A O 1
ATOM 728 N N . ARG A 1 95 ? 12.388 4.669 2.014 1.00 58.41 95 ARG A N 1
ATOM 729 C CA . ARG A 1 95 ? 10.952 4.639 2.364 1.00 58.41 95 ARG A CA 1
ATOM 730 C C . ARG A 1 95 ? 10.250 3.301 2.091 1.00 58.41 95 ARG A C 1
ATOM 732 O O . ARG A 1 95 ? 9.027 3.250 2.026 1.00 58.41 95 ARG A O 1
ATOM 739 N N . CYS A 1 96 ? 10.990 2.222 1.870 1.00 63.78 96 CYS A N 1
ATOM 740 C CA . CYS A 1 96 ? 10.449 0.899 1.559 1.00 63.78 96 CYS A CA 1
ATOM 741 C C . CYS A 1 96 ? 11.312 -0.170 2.237 1.00 63.78 96 CYS A C 1
ATOM 743 O O . CYS A 1 96 ? 12.480 0.073 2.512 1.00 63.78 96 CYS A O 1
ATOM 745 N N . GLN A 1 97 ? 10.732 -1.333 2.533 1.00 64.19 97 GLN A N 1
ATOM 746 C CA . GLN A 1 97 ? 11.469 -2.464 3.105 1.00 64.19 97 GLN A CA 1
ATOM 747 C C . GLN A 1 97 ? 11.956 -3.451 2.037 1.00 64.19 97 GLN A C 1
ATOM 749 O O . GLN A 1 97 ? 12.738 -4.338 2.358 1.00 64.19 97 GLN A O 1
ATOM 754 N N . SER A 1 98 ? 11.529 -3.297 0.777 1.00 72.12 98 SER A N 1
ATOM 755 C CA . SER A 1 98 ? 12.034 -4.097 -0.339 1.00 72.12 98 SER A CA 1
ATOM 756 C C . SER A 1 98 ? 13.425 -3.606 -0.775 1.00 72.12 98 SER A C 1
ATOM 758 O O . SER A 1 98 ? 13.548 -2.465 -1.243 1.00 72.12 98 SER A O 1
ATOM 760 N N . PRO A 1 99 ? 14.449 -4.482 -0.730 1.00 73.94 99 PRO A N 1
ATOM 761 C CA . PRO A 1 99 ? 15.773 -4.261 -1.317 1.00 73.94 99 PRO A CA 1
ATOM 762 C C . PRO A 1 99 ? 15.740 -3.699 -2.739 1.00 73.94 99 PRO A C 1
ATOM 764 O O . PRO A 1 99 ? 16.488 -2.787 -3.085 1.00 73.94 99 PRO A O 1
ATOM 767 N N . VAL A 1 100 ? 14.835 -4.224 -3.571 1.00 73.19 100 VAL A N 1
ATOM 768 C CA . VAL A 1 100 ? 14.718 -3.829 -4.976 1.00 73.19 100 VAL A CA 1
ATOM 769 C C . VAL A 1 100 ? 14.111 -2.448 -5.091 1.00 73.19 100 VAL A C 1
ATOM 771 O O . VAL A 1 100 ? 14.670 -1.619 -5.795 1.00 73.19 100 VAL A O 1
ATOM 774 N N . ALA A 1 101 ? 13.009 -2.148 -4.400 1.00 73.06 101 ALA A N 1
ATOM 775 C CA . ALA A 1 101 ? 12.470 -0.788 -4.459 1.00 73.06 101 ALA A CA 1
ATOM 776 C C . ALA A 1 101 ? 13.487 0.245 -3.971 1.00 73.06 101 ALA A C 1
ATOM 778 O O . ALA A 1 101 ? 13.600 1.284 -4.613 1.00 73.06 101 ALA A O 1
ATOM 779 N N . LEU A 1 102 ? 14.237 -0.042 -2.901 1.00 73.56 102 LEU A N 1
ATOM 780 C CA . LEU A 1 102 ? 15.298 0.841 -2.409 1.00 73.56 102 LEU A CA 1
ATOM 781 C C . LEU A 1 102 ? 16.405 1.039 -3.448 1.00 73.56 102 LEU A C 1
ATOM 783 O O . LEU A 1 102 ? 16.773 2.173 -3.744 1.00 73.56 102 LEU A O 1
ATOM 787 N N . LEU A 1 103 ? 16.882 -0.047 -4.060 1.00 76.44 103 LEU A N 1
ATOM 788 C CA . LEU A 1 103 ? 17.892 0.014 -5.114 1.00 76.44 103 LEU A CA 1
ATOM 789 C C . LEU A 1 103 ? 17.403 0.821 -6.323 1.00 76.44 103 LEU A C 1
ATOM 791 O O . LEU A 1 103 ? 18.111 1.700 -6.807 1.00 76.44 103 LEU A O 1
ATOM 795 N N . PHE A 1 104 ? 16.186 0.564 -6.805 1.00 75.12 104 PHE A N 1
ATOM 796 C CA . PHE A 1 104 ? 15.605 1.325 -7.912 1.00 75.12 104 PHE A CA 1
ATOM 797 C C . PHE A 1 104 ? 15.372 2.786 -7.543 1.00 75.12 104 PHE A C 1
ATOM 799 O O . PHE A 1 104 ? 15.559 3.646 -8.402 1.00 75.12 104 PHE A O 1
ATOM 806 N N . ASP A 1 105 ? 14.992 3.081 -6.299 1.00 73.00 105 ASP A N 1
ATOM 807 C CA . ASP A 1 105 ? 14.804 4.463 -5.872 1.00 73.00 105 ASP A CA 1
ATOM 808 C C . ASP A 1 105 ? 16.128 5.224 -5.840 1.00 73.00 105 ASP A C 1
ATOM 810 O O . ASP A 1 105 ? 16.206 6.310 -6.413 1.00 73.00 105 ASP A O 1
ATOM 814 N N . ALA A 1 106 ? 17.181 4.617 -5.285 1.00 72.12 106 ALA A N 1
ATOM 815 C CA . ALA A 1 106 ? 18.529 5.180 -5.278 1.00 72.12 106 ALA A CA 1
ATOM 816 C C . ALA A 1 106 ? 19.064 5.411 -6.702 1.00 72.12 106 ALA A C 1
ATOM 818 O O . ALA A 1 106 ? 19.659 6.449 -6.983 1.00 72.12 106 ALA A O 1
ATOM 819 N N . LEU A 1 107 ? 18.799 4.482 -7.627 1.00 72.56 107 LEU A N 1
ATOM 820 C CA . LEU A 1 107 ? 19.211 4.603 -9.029 1.00 72.56 107 LEU A CA 1
ATOM 821 C C . LEU A 1 107 ? 18.435 5.681 -9.800 1.00 72.56 107 LEU A C 1
ATOM 823 O O . LEU A 1 107 ? 19.008 6.359 -10.653 1.00 72.56 107 LEU A O 1
ATOM 827 N N . LEU A 1 108 ? 17.130 5.816 -9.552 1.00 67.06 108 LEU A N 1
ATOM 828 C CA . LEU A 1 108 ? 16.270 6.776 -10.252 1.00 67.06 108 LEU A CA 1
ATOM 829 C C . LEU A 1 108 ? 16.379 8.186 -9.672 1.00 67.06 108 LEU A C 1
ATOM 831 O O . LEU A 1 108 ? 16.177 9.161 -10.399 1.00 67.06 108 LEU A O 1
ATOM 835 N N . ARG A 1 109 ? 16.661 8.295 -8.373 1.00 65.31 109 ARG A N 1
ATOM 836 C CA . ARG A 1 109 ? 16.789 9.560 -7.651 1.00 65.31 109 ARG A CA 1
ATOM 837 C C . ARG A 1 109 ? 17.966 9.489 -6.672 1.00 65.31 109 ARG A C 1
ATOM 839 O O . ARG A 1 109 ? 17.764 9.346 -5.460 1.00 65.31 109 ARG A O 1
ATOM 846 N N . PRO A 1 110 ? 19.196 9.603 -7.193 1.00 57.09 110 PRO A N 1
ATOM 847 C CA . PRO A 1 110 ? 20.376 9.658 -6.350 1.00 57.09 110 PRO A CA 1
ATOM 848 C C . PRO A 1 110 ? 20.251 10.844 -5.381 1.00 57.09 110 PRO A C 1
ATOM 850 O O . PRO A 1 110 ? 19.788 11.910 -5.777 1.00 57.09 110 PRO A O 1
ATOM 853 N N . ASP A 1 111 ? 20.631 10.647 -4.118 1.00 55.41 111 ASP A N 1
ATOM 854 C CA . ASP A 1 111 ? 20.696 11.672 -3.057 1.00 55.41 111 ASP A CA 1
ATOM 855 C C . ASP A 1 111 ? 19.369 12.077 -2.373 1.00 55.41 111 ASP A C 1
ATOM 857 O O . ASP A 1 111 ? 19.392 12.874 -1.433 1.00 55.41 111 ASP A O 1
ATOM 861 N N . THR A 1 112 ? 18.222 11.488 -2.742 1.00 53.75 112 THR A N 1
ATOM 862 C CA . THR A 1 112 ? 16.914 11.807 -2.110 1.00 53.75 112 THR A CA 1
ATOM 863 C C . THR A 1 112 ? 16.867 11.504 -0.607 1.00 53.75 112 THR A C 1
ATOM 865 O O . THR A 1 112 ? 16.140 12.166 0.133 1.00 53.75 112 THR A O 1
ATOM 868 N N . ASP A 1 113 ? 17.655 10.530 -0.148 1.00 48.91 113 ASP A N 1
ATOM 869 C CA . ASP A 1 113 ? 17.674 10.076 1.247 1.00 48.91 113 ASP A CA 1
ATOM 870 C C . ASP A 1 113 ? 18.806 10.722 2.083 1.00 48.91 113 ASP A C 1
ATOM 872 O O . ASP A 1 113 ? 18.831 10.591 3.305 1.00 48.91 113 ASP A O 1
ATOM 876 N N . PHE A 1 114 ? 19.708 11.504 1.468 1.00 46.41 114 PHE A N 1
ATOM 877 C CA . PHE A 1 114 ? 20.877 12.103 2.133 1.00 46.41 114 PHE A CA 1
ATOM 878 C C . PHE A 1 114 ? 20.732 13.604 2.391 1.00 46.41 114 PHE A C 1
ATOM 880 O O . PHE A 1 114 ? 21.563 14.376 1.933 1.00 46.41 114 PHE A O 1
ATOM 887 N N . GLY A 1 115 ? 19.709 14.027 3.146 1.00 43.50 115 GLY A N 1
ATOM 888 C CA . GLY A 1 115 ? 19.694 15.259 3.970 1.00 43.50 115 GLY A CA 1
ATOM 889 C C . GLY A 1 115 ? 20.117 16.614 3.355 1.00 43.50 115 GLY A C 1
ATOM 890 O O . GLY A 1 115 ? 20.181 17.610 4.075 1.00 43.50 115 GLY A O 1
ATOM 891 N N . GLY A 1 116 ? 20.409 16.693 2.060 1.00 39.88 116 GLY A N 1
ATOM 892 C CA . GLY A 1 116 ? 20.930 17.860 1.368 1.00 39.88 116 GLY A CA 1
ATOM 893 C C . GLY A 1 116 ? 19.787 18.594 0.700 1.00 39.88 116 GLY A C 1
ATOM 894 O O . GLY A 1 116 ? 19.330 18.169 -0.349 1.00 39.88 116 GLY A O 1
ATOM 895 N N . ASN A 1 117 ? 19.299 19.672 1.326 1.00 39.44 117 ASN A N 1
ATOM 896 C CA . ASN A 1 117 ? 18.227 20.539 0.808 1.00 39.44 117 ASN A CA 1
ATOM 897 C C . ASN A 1 117 ? 17.072 19.785 0.111 1.00 39.44 117 ASN A C 1
ATOM 899 O O . ASN A 1 117 ? 16.537 20.232 -0.904 1.00 39.44 117 ASN A O 1
ATOM 903 N N . VAL A 1 118 ? 16.679 18.633 0.660 1.00 42.81 118 VAL A N 1
ATOM 904 C CA . VAL A 1 118 ? 15.543 17.874 0.148 1.00 42.81 118 VAL A CA 1
ATOM 905 C C . VAL A 1 118 ? 14.285 18.590 0.623 1.00 42.81 118 VAL A C 1
ATOM 907 O O . VAL A 1 118 ? 13.831 18.424 1.757 1.00 42.81 118 VAL A O 1
ATOM 910 N N . ASP A 1 119 ? 13.732 19.433 -0.250 1.00 46.16 119 ASP A N 1
ATOM 911 C CA . ASP A 1 119 ? 12.343 19.864 -0.152 1.00 46.16 119 ASP A CA 1
ATOM 912 C C . ASP A 1 119 ? 11.500 18.582 0.008 1.00 46.16 119 ASP A C 1
ATOM 914 O O . ASP A 1 119 ? 11.470 17.739 -0.887 1.00 46.16 119 ASP A O 1
ATOM 918 N N . GLN A 1 120 ? 10.779 18.437 1.126 1.00 47.12 120 GLN A N 1
ATOM 919 C CA . GLN A 1 120 ? 9.861 17.324 1.452 1.00 47.12 120 GLN A CA 1
ATOM 920 C C . GLN A 1 120 ? 8.767 17.042 0.382 1.00 47.12 120 GLN A C 1
ATOM 922 O O . GLN A 1 120 ? 7.869 16.236 0.605 1.00 47.12 120 GLN A O 1
ATOM 927 N N . GLY A 1 121 ? 8.797 17.710 -0.776 1.00 46.59 121 GLY A N 1
ATOM 928 C CA . GLY A 1 121 ? 7.806 17.676 -1.850 1.00 46.59 121 GLY A CA 1
ATOM 929 C C . GLY A 1 121 ? 8.037 16.651 -2.969 1.00 46.59 121 GLY A C 1
ATOM 930 O O . GLY A 1 121 ? 7.098 16.421 -3.730 1.00 46.59 121 GLY A O 1
ATOM 931 N N . ASP A 1 122 ? 9.198 15.994 -3.063 1.00 58.09 122 ASP A N 1
ATOM 932 C CA . ASP A 1 122 ? 9.477 15.019 -4.145 1.00 58.09 122 ASP A CA 1
ATOM 933 C C . ASP A 1 122 ? 9.015 13.582 -3.854 1.00 58.09 122 ASP A C 1
ATOM 935 O O . ASP A 1 122 ? 9.080 12.692 -4.707 1.00 58.09 122 ASP A O 1
ATOM 939 N N . TRP A 1 123 ? 8.459 13.353 -2.664 1.00 58.66 123 TRP A N 1
ATOM 940 C CA . TRP A 1 123 ? 7.969 12.050 -2.218 1.00 58.66 123 TRP A CA 1
ATOM 941 C C . TRP A 1 123 ? 6.867 11.446 -3.108 1.00 58.66 123 TRP A C 1
ATOM 943 O O . TRP A 1 123 ? 6.798 10.220 -3.218 1.00 58.66 123 TRP A O 1
ATOM 953 N N . MET A 1 124 ? 6.064 12.293 -3.767 1.00 69.38 124 MET A N 1
ATOM 954 C CA . MET A 1 124 ? 4.896 11.918 -4.584 1.00 69.38 124 MET A CA 1
ATOM 955 C C . MET A 1 124 ? 5.124 12.047 -6.097 1.00 69.38 124 MET A C 1
ATOM 957 O O . MET A 1 124 ? 4.183 11.865 -6.873 1.00 69.38 124 MET A O 1
ATOM 961 N N . GLY A 1 125 ? 6.345 12.383 -6.519 1.00 75.25 125 GLY A N 1
ATOM 962 C CA . GLY A 1 125 ? 6.689 12.586 -7.923 1.00 75.25 125 GLY A CA 1
ATOM 963 C C . GLY A 1 125 ? 6.497 11.338 -8.788 1.00 75.25 125 GLY A C 1
ATOM 964 O O . GLY A 1 125 ? 6.749 10.212 -8.368 1.00 75.25 125 GLY A O 1
ATOM 965 N N . LEU A 1 126 ? 6.069 11.561 -10.026 1.00 81.69 126 LEU A N 1
ATOM 966 C CA . LEU A 1 126 ? 5.904 10.569 -11.078 1.00 81.69 126 LEU A CA 1
ATOM 967 C C . LEU A 1 126 ? 6.984 10.770 -12.150 1.00 81.69 126 LEU A C 1
ATOM 969 O O . LEU A 1 126 ? 7.398 11.910 -12.393 1.00 81.69 126 LEU A O 1
ATOM 973 N N . PRO A 1 127 ? 7.401 9.699 -12.850 1.00 78.00 127 PRO A N 1
ATOM 974 C CA . PRO A 1 127 ? 8.401 9.794 -13.911 1.00 78.00 127 PRO A CA 1
ATOM 975 C C . PRO A 1 127 ? 8.027 10.838 -14.973 1.00 78.00 127 PRO A C 1
ATOM 977 O O . PRO A 1 127 ? 6.915 10.807 -15.505 1.00 78.00 127 PRO A O 1
ATOM 980 N N . ASP A 1 128 ? 8.948 11.745 -15.302 1.00 81.88 128 ASP A N 1
ATOM 981 C CA . ASP A 1 128 ? 8.778 12.856 -16.262 1.00 81.88 128 ASP A CA 1
ATOM 982 C C . ASP A 1 128 ? 7.714 13.911 -15.893 1.00 81.88 128 ASP A C 1
ATOM 984 O O . ASP A 1 128 ? 7.235 14.670 -16.755 1.00 81.88 128 ASP A O 1
ATOM 988 N N . LEU A 1 129 ? 7.283 13.959 -14.630 1.00 83.12 129 LEU A N 1
ATOM 989 C CA . LEU A 1 129 ? 6.370 14.989 -14.144 1.00 83.12 129 LEU A CA 1
ATOM 990 C C . LEU A 1 129 ? 6.605 15.272 -12.658 1.00 83.12 129 LEU A C 1
ATOM 992 O O . LEU A 1 129 ? 5.969 14.663 -11.809 1.00 83.12 129 LEU A O 1
ATOM 996 N N . GLN A 1 130 ? 7.453 16.241 -12.325 1.00 82.75 130 GLN A N 1
ATOM 997 C CA . GLN A 1 130 ? 7.632 16.641 -10.927 1.00 82.75 130 GLN A CA 1
ATOM 998 C C . GLN A 1 130 ? 6.383 17.346 -10.376 1.00 82.75 130 GLN A C 1
ATOM 1000 O O . GLN A 1 130 ? 5.726 18.125 -11.079 1.00 82.75 130 GLN A O 1
ATOM 1005 N N . VAL A 1 131 ? 6.059 17.094 -9.102 1.00 81.00 131 VAL A N 1
ATOM 1006 C CA . VAL A 1 131 ? 4.884 17.693 -8.441 1.00 81.00 131 VAL A CA 1
ATOM 1007 C C . VAL A 1 131 ? 5.024 19.215 -8.386 1.00 81.00 131 VAL A C 1
ATOM 1009 O O . VAL A 1 131 ? 4.064 19.930 -8.664 1.00 81.00 131 VAL A O 1
ATOM 1012 N N . LYS A 1 132 ? 6.229 19.720 -8.092 1.00 78.69 132 LYS A N 1
ATOM 1013 C CA . LYS A 1 132 ? 6.539 21.157 -8.023 1.00 78.69 132 LYS A CA 1
ATOM 1014 C C . LYS A 1 132 ? 6.263 21.858 -9.354 1.00 78.69 132 LYS A C 1
ATOM 1016 O O . LYS A 1 132 ? 5.515 22.832 -9.385 1.00 78.69 132 LYS A O 1
ATOM 1021 N N . ASP A 1 133 ? 6.760 21.299 -10.456 1.00 83.00 133 ASP A N 1
ATOM 1022 C CA . ASP A 1 133 ? 6.518 21.823 -11.804 1.00 83.00 133 ASP A CA 1
ATOM 1023 C C . ASP A 1 133 ? 5.031 21.835 -12.163 1.00 83.00 133 ASP A C 1
ATOM 1025 O O . ASP A 1 133 ? 4.521 22.803 -12.737 1.00 83.00 133 ASP A O 1
ATOM 1029 N N . TRP A 1 134 ? 4.319 20.759 -11.821 1.00 86.50 134 TRP A N 1
ATOM 1030 C CA . TRP A 1 134 ? 2.882 20.661 -12.054 1.00 86.50 134 TRP A CA 1
ATOM 1031 C C . TRP A 1 134 ? 2.109 21.703 -11.231 1.00 86.50 134 TRP A C 1
ATOM 1033 O O . TRP A 1 134 ? 1.271 22.425 -11.783 1.00 86.50 134 TRP A O 1
ATOM 1043 N N . MET A 1 135 ? 2.449 21.857 -9.947 1.00 82.19 135 MET A N 1
ATOM 1044 C CA . MET A 1 135 ? 1.852 22.854 -9.056 1.00 82.19 135 MET A CA 1
ATOM 1045 C C . MET A 1 135 ? 2.108 24.279 -9.556 1.00 82.19 135 MET A C 1
ATOM 1047 O O . MET A 1 135 ? 1.158 25.050 -9.678 1.00 82.19 135 MET A O 1
ATOM 1051 N N . CYS A 1 136 ? 3.343 24.628 -9.932 1.00 80.06 136 CYS A N 1
ATOM 1052 C CA . CYS A 1 136 ? 3.678 25.955 -10.461 1.00 80.06 136 CYS A CA 1
ATOM 1053 C C . CYS A 1 136 ? 2.881 26.307 -11.728 1.00 80.06 136 CYS A C 1
ATOM 1055 O O . CYS A 1 136 ? 2.493 27.462 -11.922 1.00 80.06 136 CYS A O 1
ATOM 1057 N N . ARG A 1 137 ? 2.606 25.322 -12.592 1.00 81.62 137 ARG A N 1
ATOM 1058 C CA . ARG A 1 137 ? 1.826 25.529 -13.823 1.00 81.62 137 ARG A CA 1
ATOM 1059 C C . ARG A 1 137 ? 0.333 25.710 -13.556 1.00 81.62 137 ARG A C 1
ATOM 1061 O O . ARG A 1 137 ? -0.290 26.543 -14.212 1.00 81.62 137 ARG A O 1
ATOM 1068 N N . LYS A 1 138 ? -0.239 24.940 -12.625 1.00 76.88 138 LYS A N 1
ATOM 1069 C CA . LYS A 1 138 ? -1.688 24.921 -12.343 1.00 76.88 138 LYS A CA 1
ATOM 1070 C C . LYS A 1 138 ? -2.123 25.957 -11.300 1.00 76.88 138 LYS A C 1
ATOM 1072 O O . LYS A 1 138 ? -3.257 26.422 -11.351 1.00 76.88 138 LYS A O 1
ATOM 1077 N N . ARG A 1 139 ? -1.234 26.353 -10.384 1.00 70.81 139 ARG A N 1
ATOM 1078 C CA . ARG A 1 139 ? -1.484 27.295 -9.280 1.00 70.81 139 ARG A CA 1
ATOM 1079 C C . ARG A 1 139 ? -0.552 28.507 -9.362 1.00 70.81 139 ARG A C 1
ATOM 1081 O O . ARG A 1 139 ? 0.356 28.679 -8.553 1.00 70.81 139 ARG A O 1
ATOM 1088 N N . ARG A 1 140 ? -0.787 29.385 -10.343 1.00 60.06 140 ARG A N 1
ATOM 1089 C CA . ARG A 1 140 ? -0.074 30.673 -10.431 1.00 60.06 140 ARG A CA 1
ATOM 1090 C C . ARG A 1 140 ? -0.431 31.558 -9.226 1.00 60.06 140 ARG A C 1
ATOM 1092 O O . ARG A 1 140 ? -1.603 31.844 -9.010 1.00 60.06 140 ARG A O 1
ATOM 1099 N N . GLY A 1 141 ? 0.573 32.017 -8.473 1.00 59.69 141 GLY A N 1
ATOM 1100 C CA . GLY A 1 141 ? 0.420 33.084 -7.468 1.00 59.69 141 GLY A CA 1
ATOM 1101 C C . GLY A 1 141 ? 0.118 32.665 -6.021 1.00 59.69 141 GLY A C 1
ATOM 1102 O O . GLY A 1 141 ? -0.180 33.531 -5.202 1.00 59.69 141 GLY A O 1
ATOM 1103 N N . LEU A 1 142 ? 0.204 31.380 -5.663 1.00 56.56 142 LEU A N 1
ATOM 1104 C CA . LEU A 1 142 ? 0.023 30.934 -4.275 1.00 56.56 142 LEU A CA 1
ATOM 1105 C C . LEU A 1 142 ? 1.322 31.050 -3.461 1.00 56.56 142 LEU A C 1
ATOM 1107 O O . LEU A 1 142 ? 2.358 30.518 -3.841 1.00 56.56 142 LEU A O 1
ATOM 1111 N N . ARG A 1 143 ? 1.241 31.729 -2.307 1.00 53.47 143 ARG A N 1
ATOM 1112 C CA . ARG A 1 143 ? 2.342 31.897 -1.334 1.00 53.47 143 ARG A CA 1
ATOM 1113 C C . ARG A 1 143 ? 2.667 30.634 -0.521 1.00 53.47 143 ARG A C 1
ATOM 1115 O O . ARG A 1 143 ? 3.682 30.619 0.164 1.00 53.47 143 ARG A O 1
ATOM 1122 N N . ASN A 1 144 ? 1.810 29.608 -0.554 1.00 56.25 144 ASN A N 1
ATOM 1123 C CA . ASN A 1 144 ? 1.963 28.382 0.235 1.00 56.25 144 ASN A CA 1
ATOM 1124 C C . ASN A 1 144 ? 2.401 27.202 -0.640 1.00 56.25 144 ASN A C 1
ATOM 1126 O O . ASN A 1 144 ? 1.700 26.840 -1.580 1.00 56.25 144 ASN A O 1
ATOM 1130 N N . SER A 1 145 ? 3.508 26.559 -0.262 1.00 61.03 145 SER A N 1
ATOM 1131 C CA . SER A 1 145 ? 4.109 25.425 -0.985 1.00 61.03 145 SER A CA 1
ATOM 1132 C C . SER A 1 145 ? 3.483 24.057 -0.669 1.00 61.03 145 SER A C 1
ATOM 1134 O O . SER A 1 145 ? 3.942 23.045 -1.191 1.00 61.03 145 SER A O 1
ATOM 1136 N N . ARG A 1 146 ? 2.468 23.985 0.209 1.00 67.56 146 ARG A N 1
ATOM 1137 C CA . ARG A 1 146 ? 1.859 22.709 0.632 1.00 67.56 146 ARG A CA 1
ATOM 1138 C C . ARG A 1 146 ? 0.774 22.246 -0.343 1.00 67.56 146 ARG A C 1
ATOM 1140 O O . ARG A 1 146 ? -0.214 22.949 -0.550 1.00 67.56 146 ARG A O 1
ATOM 1147 N N . ALA A 1 147 ? 0.942 21.038 -0.880 1.00 71.75 147 ALA A N 1
ATOM 1148 C CA . ALA A 1 147 ? -0.074 20.352 -1.670 1.00 71.75 147 ALA A CA 1
ATOM 1149 C C . ALA A 1 147 ? -1.219 19.849 -0.774 1.00 71.75 147 ALA A C 1
ATOM 1151 O O . ALA A 1 147 ? -0.983 19.306 0.306 1.00 71.75 147 ALA A O 1
ATOM 1152 N N . THR A 1 148 ? -2.463 20.013 -1.221 1.00 77.62 148 THR A N 1
ATOM 1153 C CA . THR A 1 148 ? -3.637 19.392 -0.589 1.00 77.62 148 THR A CA 1
ATOM 1154 C C . THR A 1 148 ? -3.881 17.988 -1.152 1.00 77.62 148 THR A C 1
ATOM 1156 O O . THR A 1 148 ? -3.399 17.655 -2.233 1.00 77.62 148 THR A O 1
ATOM 1159 N N . ALA A 1 149 ? -4.696 17.170 -0.475 1.00 75.81 149 ALA A N 1
ATOM 1160 C CA . ALA A 1 149 ? -5.110 15.867 -1.011 1.00 75.81 149 ALA A CA 1
ATOM 1161 C C . ALA A 1 149 ? -5.810 15.993 -2.381 1.00 75.81 149 ALA A C 1
ATOM 1163 O O . ALA A 1 149 ? -5.579 15.180 -3.272 1.00 75.81 149 ALA A O 1
ATOM 1164 N N . GLY A 1 150 ? -6.610 17.050 -2.573 1.00 80.25 150 GLY A N 1
ATOM 1165 C CA . GLY A 1 150 ? -7.241 17.349 -3.860 1.00 80.25 150 GLY A CA 1
ATOM 1166 C C . GLY A 1 150 ? -6.232 17.726 -4.948 1.00 80.25 150 GLY A C 1
ATOM 1167 O O . GLY A 1 150 ? -6.380 17.299 -6.090 1.00 80.25 150 GLY A O 1
ATOM 1168 N N . ASP A 1 151 ? -5.174 18.468 -4.600 1.00 84.25 151 ASP A N 1
ATOM 1169 C CA . ASP A 1 151 ? -4.088 18.772 -5.541 1.00 84.25 151 ASP A CA 1
ATOM 1170 C C . ASP A 1 151 ? -3.382 17.485 -5.984 1.00 84.25 151 ASP A C 1
ATOM 1172 O O . ASP A 1 151 ? -3.173 17.278 -7.177 1.00 84.25 151 ASP A O 1
ATOM 1176 N N . MET A 1 152 ? -3.086 16.585 -5.041 1.00 84.88 152 MET A N 1
ATOM 1177 C CA . MET A 1 152 ? -2.437 15.309 -5.350 1.00 84.88 152 MET A CA 1
ATOM 1178 C C . MET A 1 152 ? -3.323 14.386 -6.191 1.00 84.88 152 MET A C 1
ATOM 1180 O O . MET A 1 152 ? -2.833 13.756 -7.126 1.00 84.88 152 MET A O 1
ATOM 1184 N N . ALA A 1 153 ? -4.630 14.341 -5.922 1.00 86.56 153 ALA A N 1
ATOM 1185 C CA . ALA A 1 153 ? -5.576 13.581 -6.737 1.00 86.56 153 ALA A CA 1
ATOM 1186 C C . ALA A 1 153 ? -5.595 14.074 -8.196 1.00 86.56 153 ALA A C 1
ATOM 1188 O O . ALA A 1 153 ? -5.498 13.271 -9.126 1.00 86.56 153 ALA A O 1
ATOM 1189 N N . HIS A 1 154 ? -5.646 15.394 -8.407 1.00 89.00 154 HIS A N 1
ATOM 1190 C CA . HIS A 1 154 ? -5.576 15.974 -9.750 1.00 89.00 154 HIS A CA 1
ATOM 1191 C C . HIS A 1 154 ? -4.228 15.725 -10.424 1.00 89.00 154 HIS A C 1
ATOM 1193 O O . HIS A 1 154 ? -4.196 15.429 -11.614 1.00 89.00 154 HIS A O 1
ATOM 1199 N N . TYR A 1 155 ? -3.129 15.805 -9.678 1.00 90.31 155 TYR A N 1
ATOM 1200 C CA . TYR A 1 155 ? -1.791 15.525 -10.184 1.00 90.31 155 TYR A CA 1
ATOM 1201 C C . TYR A 1 155 ? -1.673 14.104 -10.766 1.00 90.31 155 TYR A C 1
ATOM 1203 O O . TYR A 1 155 ? -1.239 13.944 -11.910 1.00 90.31 155 TYR A O 1
ATOM 1211 N N . TYR A 1 156 ? -2.127 13.076 -10.037 1.00 90.62 156 TYR A N 1
ATOM 1212 C CA . TYR A 1 156 ? -2.132 11.698 -10.548 1.00 90.62 156 TYR A CA 1
ATOM 1213 C C . TYR A 1 156 ? -3.101 11.511 -11.719 1.00 90.62 156 TYR A C 1
ATOM 1215 O O . TYR A 1 156 ? -2.767 10.833 -12.692 1.00 90.62 156 TYR A O 1
ATOM 1223 N N . SER A 1 157 ? -4.280 12.135 -11.666 1.00 90.88 157 SER A N 1
ATOM 1224 C CA . SER A 1 157 ? -5.258 12.055 -12.757 1.00 90.88 157 SER A CA 1
ATOM 1225 C C . SER A 1 157 ? -4.726 12.685 -14.051 1.00 90.88 157 SER A C 1
ATOM 1227 O O . SER A 1 157 ? -4.839 12.090 -15.124 1.00 90.88 157 SER A O 1
ATOM 1229 N N . ASP A 1 158 ? -4.093 13.857 -13.962 1.00 92.38 158 ASP A N 1
ATOM 1230 C CA . ASP A 1 158 ? -3.451 14.527 -15.097 1.00 92.38 158 ASP A CA 1
ATOM 1231 C C . ASP A 1 158 ? -2.330 13.657 -15.685 1.00 92.38 158 ASP A C 1
ATOM 1233 O O . ASP A 1 158 ? -2.158 13.613 -16.904 1.00 92.38 158 ASP A O 1
ATOM 1237 N N . TYR A 1 159 ? -1.580 12.937 -14.845 1.00 91.38 159 TYR A N 1
ATOM 1238 C CA . TYR A 1 159 ? -0.537 12.022 -15.307 1.00 91.38 159 TYR A CA 1
ATOM 1239 C C . TYR A 1 159 ? -1.094 10.869 -16.146 1.00 91.38 159 TYR A C 1
ATOM 1241 O O . TYR A 1 159 ? -0.575 10.594 -17.230 1.00 91.38 159 TYR A O 1
ATOM 1249 N N . VAL A 1 160 ? -2.175 10.233 -15.681 1.00 92.06 160 VAL A N 1
ATOM 1250 C CA . VAL A 1 160 ? -2.868 9.155 -16.407 1.00 92.06 160 VAL A CA 1
ATOM 1251 C C . VAL A 1 160 ? -3.318 9.636 -17.788 1.00 92.06 160 VAL A C 1
ATOM 1253 O O . VAL A 1 160 ? -3.084 8.946 -18.782 1.00 92.06 160 VAL A O 1
ATOM 1256 N N . ILE A 1 161 ? -3.887 10.841 -17.867 1.00 92.62 161 ILE A N 1
ATOM 1257 C CA . ILE A 1 161 ? -4.307 11.453 -19.135 1.00 92.62 161 ILE A CA 1
ATOM 1258 C C . ILE A 1 161 ? -3.090 11.744 -20.023 1.00 92.62 161 ILE A C 1
ATOM 1260 O O . ILE A 1 161 ? -3.065 11.345 -21.186 1.00 92.62 161 ILE A O 1
ATOM 1264 N N . LYS A 1 162 ? -2.051 12.392 -19.481 1.00 92.19 162 LYS A N 1
ATOM 1265 C CA . LYS A 1 162 ? -0.838 12.782 -20.223 1.00 92.19 162 LYS A CA 1
ATOM 1266 C C . LYS A 1 162 ? -0.104 11.580 -20.819 1.00 92.19 162 LYS A C 1
ATOM 1268 O O . LYS A 1 162 ? 0.481 11.697 -21.892 1.00 92.19 162 LYS A O 1
ATOM 1273 N N . LYS A 1 163 ? -0.116 10.439 -20.129 1.00 91.50 163 LYS A N 1
ATOM 1274 C CA . LYS A 1 163 ? 0.496 9.186 -20.597 1.00 91.50 163 LYS A CA 1
ATOM 1275 C C . LYS A 1 163 ? -0.455 8.334 -21.450 1.00 91.50 163 LYS A C 1
ATOM 1277 O O . LYS A 1 163 ? -0.063 7.257 -21.883 1.00 91.50 163 LYS A O 1
ATOM 1282 N N . GLY A 1 164 ? -1.685 8.794 -21.696 1.00 94.44 164 GLY A N 1
ATOM 1283 C CA . GLY A 1 164 ? -2.675 8.075 -22.498 1.00 94.44 164 GLY A CA 1
ATOM 1284 C C . GLY A 1 164 ? -3.167 6.780 -21.849 1.00 94.44 164 GLY A C 1
ATOM 1285 O O . GLY A 1 164 ? -3.630 5.890 -22.552 1.00 94.44 164 GLY A O 1
ATOM 1286 N N . LEU A 1 165 ? -3.071 6.653 -20.524 1.00 92.56 165 LEU A N 1
ATOM 1287 C CA . LEU A 1 165 ? -3.351 5.415 -19.790 1.00 92.56 165 LEU A CA 1
ATOM 1288 C C . LEU A 1 165 ? -4.829 5.237 -19.427 1.00 92.56 165 LEU A C 1
ATOM 1290 O O . LEU A 1 165 ? -5.206 4.162 -18.969 1.00 92.56 165 LEU A O 1
ATOM 1294 N N . SER A 1 166 ? -5.672 6.254 -19.635 1.00 93.06 166 SER A N 1
ATOM 1295 C CA . SER A 1 166 ? -7.083 6.245 -19.217 1.00 93.06 166 SER A CA 1
ATOM 1296 C C . SER A 1 166 ? -7.883 5.054 -19.754 1.00 93.06 166 SER A C 1
ATOM 1298 O O . SER A 1 166 ? -8.791 4.589 -19.078 1.00 93.06 166 SER A O 1
ATOM 1300 N N . HIS A 1 167 ? -7.536 4.529 -20.932 1.00 91.06 167 HIS A N 1
ATOM 1301 C CA . HIS A 1 167 ? -8.236 3.395 -21.547 1.00 91.06 167 HIS A CA 1
ATOM 1302 C C . HIS A 1 167 ? -8.039 2.062 -20.805 1.00 91.06 167 HIS A C 1
ATOM 1304 O O . HIS A 1 167 ? -8.801 1.129 -21.034 1.00 91.06 167 HIS A O 1
ATOM 1310 N N . ASN A 1 168 ? -7.044 1.968 -19.916 1.00 89.88 168 ASN A N 1
ATOM 1311 C CA . ASN A 1 168 ? -6.788 0.771 -19.111 1.00 89.88 168 ASN A CA 1
ATOM 1312 C C . ASN A 1 168 ? -7.635 0.716 -17.830 1.00 89.88 168 ASN A C 1
ATOM 1314 O O . ASN A 1 168 ? -7.621 -0.290 -17.126 1.00 89.88 168 ASN A O 1
ATOM 1318 N N . PHE A 1 169 ? -8.349 1.797 -17.502 1.00 90.00 169 PHE A N 1
ATOM 1319 C CA . PHE A 1 169 ? -9.177 1.874 -16.306 1.00 90.00 169 PHE A CA 1
ATOM 1320 C C . PHE A 1 169 ? -10.597 1.418 -16.630 1.00 90.00 169 PHE A C 1
ATOM 1322 O O . PHE A 1 169 ? -11.273 1.998 -17.479 1.00 90.00 169 PHE A O 1
ATOM 1329 N N . VAL A 1 170 ? -11.059 0.397 -15.914 1.00 86.75 170 VAL A N 1
ATOM 1330 C CA . VAL A 1 170 ? -12.419 -0.137 -16.014 1.00 86.75 170 VAL A CA 1
ATOM 1331 C C . VAL A 1 170 ? -13.115 -0.022 -14.665 1.00 86.75 170 VAL A C 1
ATOM 1333 O O . VAL A 1 170 ? -12.497 -0.191 -13.616 1.00 86.75 170 VAL A O 1
ATOM 1336 N N . ASN A 1 171 ? -14.410 0.285 -14.690 1.00 81.00 171 ASN A N 1
ATOM 1337 C CA . ASN A 1 171 ? -15.257 0.159 -13.509 1.00 81.00 171 ASN A CA 1
ATOM 1338 C C . ASN A 1 171 ? -15.712 -1.303 -13.392 1.00 81.00 171 ASN A C 1
ATOM 1340 O O . ASN A 1 171 ? -15.812 -1.968 -14.417 1.00 81.00 171 ASN A O 1
ATOM 1344 N N . GLY A 1 172 ? -16.024 -1.791 -12.188 1.00 78.94 172 GLY A N 1
ATOM 1345 C CA . GLY A 1 172 ? -16.398 -3.186 -11.891 1.00 78.94 172 GLY A CA 1
ATOM 1346 C C . GLY A 1 172 ? -17.644 -3.721 -12.616 1.00 78.94 172 GLY A C 1
ATOM 1347 O O . GLY A 1 172 ? -18.004 -4.882 -12.442 1.00 78.94 172 GLY A O 1
ATOM 1348 N N . PHE A 1 173 ? -18.276 -2.905 -13.461 1.00 83.88 173 PHE A N 1
ATOM 1349 C CA . PHE A 1 173 ? -19.439 -3.258 -14.259 1.00 83.88 173 PHE A CA 1
ATOM 1350 C C . PHE A 1 173 ? -19.325 -2.692 -15.671 1.00 83.88 173 PHE A C 1
ATOM 1352 O O . PHE A 1 173 ? -18.823 -1.585 -15.881 1.00 83.88 173 PHE A O 1
ATOM 1359 N N . VAL A 1 174 ? -19.885 -3.421 -16.632 1.00 82.69 174 VAL A N 1
ATOM 1360 C CA . VAL A 1 174 ? -20.124 -2.929 -17.988 1.00 82.69 174 VAL A CA 1
ATOM 1361 C C . VAL A 1 174 ? -21.565 -2.439 -18.074 1.00 82.69 174 VAL A C 1
ATOM 1363 O O . VAL A 1 174 ? -22.493 -3.119 -17.635 1.00 82.69 174 VAL A O 1
ATOM 1366 N N . THR A 1 175 ? -21.764 -1.247 -18.633 1.00 85.00 175 THR A N 1
ATOM 1367 C CA . THR A 1 175 ? -23.104 -0.710 -18.893 1.00 85.00 175 THR A CA 1
ATOM 1368 C C . THR A 1 175 ? -23.622 -1.246 -20.224 1.00 85.00 175 THR A C 1
ATOM 1370 O O . THR A 1 175 ? -23.075 -0.933 -21.282 1.00 85.00 175 THR A O 1
ATOM 1373 N N . ALA A 1 176 ? -24.671 -2.063 -20.179 1.00 83.50 176 ALA A N 1
ATOM 1374 C CA . ALA A 1 176 ? -25.335 -2.575 -21.371 1.00 83.50 176 ALA A CA 1
ATOM 1375 C C . ALA A 1 176 ? -26.143 -1.471 -22.085 1.00 83.50 176 ALA A C 1
ATOM 1377 O O . ALA A 1 176 ? -26.333 -0.366 -21.572 1.00 83.50 176 ALA A O 1
ATOM 1378 N N . LYS A 1 177 ? -26.628 -1.757 -23.303 1.00 86.12 177 LYS A N 1
ATOM 1379 C CA . LYS A 1 177 ? -27.384 -0.784 -24.124 1.00 86.12 177 LYS A CA 1
ATOM 1380 C C . LYS A 1 177 ? -28.654 -0.272 -23.435 1.00 86.12 177 LYS A C 1
ATOM 1382 O O . LYS A 1 177 ? -29.079 0.849 -23.695 1.00 86.12 177 LYS A O 1
ATOM 1387 N N . ASP A 1 178 ? -29.232 -1.080 -22.555 1.00 91.12 178 ASP A N 1
ATOM 1388 C CA . ASP A 1 178 ? -30.400 -0.757 -21.733 1.00 91.12 178 ASP A CA 1
ATOM 1389 C C . ASP A 1 178 ? -30.049 0.011 -20.443 1.00 91.12 178 ASP A C 1
ATOM 1391 O O . ASP A 1 178 ? -30.922 0.260 -19.616 1.00 91.12 178 ASP A O 1
ATOM 1395 N N . ARG A 1 179 ? -28.780 0.413 -20.279 1.00 85.69 179 ARG A N 1
ATOM 1396 C CA . ARG A 1 179 ? -28.202 1.034 -19.078 1.00 85.69 179 ARG A CA 1
ATOM 1397 C C . ARG A 1 179 ? -28.133 0.122 -17.848 1.00 85.69 179 ARG A C 1
ATOM 1399 O O . ARG A 1 179 ? -27.771 0.610 -16.777 1.00 85.69 179 ARG A O 1
ATOM 1406 N N . SER A 1 180 ? -28.418 -1.175 -17.976 1.00 89.31 180 SER A N 1
ATOM 1407 C CA . SER A 1 180 ? -28.178 -2.126 -16.889 1.00 89.31 180 SER A CA 1
ATOM 1408 C C . SER A 1 180 ? -26.675 -2.311 -16.653 1.00 89.31 180 SER A C 1
ATOM 1410 O O . SER A 1 180 ? -25.866 -2.246 -17.582 1.00 89.31 180 SER A O 1
ATOM 1412 N N . GLN A 1 181 ? -26.293 -2.500 -15.390 1.00 90.25 181 GLN A N 1
ATOM 1413 C CA . GLN A 1 181 ? -24.922 -2.820 -15.004 1.00 90.25 181 GLN A CA 1
ATOM 1414 C C . GLN A 1 181 ? -24.773 -4.334 -14.934 1.00 90.25 181 GLN A C 1
ATOM 1416 O O . GLN A 1 181 ? -25.501 -4.992 -14.194 1.00 90.25 181 GLN A O 1
ATOM 1421 N N . GLN A 1 182 ? -23.836 -4.876 -15.705 1.00 86.31 182 GLN A N 1
ATOM 1422 C CA . GLN A 1 182 ? -23.531 -6.302 -15.716 1.00 86.31 182 GLN A CA 1
ATOM 1423 C C . GLN A 1 182 ? -22.094 -6.524 -15.238 1.00 86.31 182 GLN A C 1
ATOM 1425 O O . GLN A 1 182 ? -21.206 -5.752 -15.620 1.00 86.31 182 GLN A O 1
ATOM 1430 N N . PRO A 1 183 ? -21.835 -7.554 -14.415 1.00 86.69 183 PRO A N 1
ATOM 1431 C CA . PRO A 1 183 ? -20.471 -7.935 -14.091 1.00 86.69 183 PRO A CA 1
ATOM 1432 C C . PRO A 1 183 ? -19.753 -8.407 -15.360 1.00 86.69 183 PRO A C 1
ATOM 1434 O O . PRO A 1 183 ? -20.370 -8.894 -16.309 1.00 86.69 183 PRO A O 1
ATOM 1437 N N . PHE A 1 184 ? -18.433 -8.283 -15.369 1.00 88.81 184 PHE A N 1
ATOM 1438 C CA . PHE A 1 184 ? -17.583 -8.834 -16.420 1.00 88.81 184 PHE A CA 1
ATOM 1439 C C . PHE A 1 184 ? -16.461 -9.656 -15.797 1.00 88.81 184 PHE A C 1
ATOM 1441 O O . PHE A 1 184 ? -16.216 -9.609 -14.592 1.00 88.81 184 PHE A O 1
ATOM 1448 N N . SER A 1 185 ? -15.773 -10.424 -16.632 1.00 88.75 185 SER A N 1
ATOM 1449 C CA . SER A 1 185 ? -14.621 -11.215 -16.217 1.00 88.75 185 SER A CA 1
ATOM 1450 C C . SER A 1 185 ? -13.446 -10.923 -17.134 1.00 88.75 185 SER A C 1
ATOM 1452 O O . SER A 1 185 ? -13.613 -10.768 -18.343 1.00 88.75 185 SER A O 1
ATOM 1454 N N . LEU A 1 186 ? -12.254 -10.863 -16.549 1.00 88.69 186 LEU A N 1
ATOM 1455 C CA . LEU A 1 186 ? -10.996 -10.745 -17.271 1.00 88.69 186 LEU A CA 1
ATOM 1456 C C . LEU A 1 186 ? -10.148 -11.974 -16.977 1.00 88.69 186 LEU A C 1
ATOM 1458 O O . LEU A 1 186 ? -9.996 -12.368 -15.823 1.00 88.69 186 LEU A O 1
ATOM 1462 N N . CYS A 1 187 ? -9.574 -12.556 -18.024 1.00 92.06 187 CYS A N 1
ATOM 1463 C CA . CYS A 1 187 ? -8.504 -13.529 -17.877 1.00 92.06 187 CYS A CA 1
ATOM 1464 C C . CYS A 1 187 ? -7.175 -12.779 -17.976 1.00 92.06 187 CYS A C 1
ATOM 1466 O O . CYS A 1 187 ? -6.912 -12.110 -18.976 1.00 92.06 187 CYS A O 1
ATOM 1468 N N . ALA A 1 188 ? -6.352 -12.878 -16.937 1.00 92.06 188 ALA A N 1
ATOM 1469 C CA . ALA A 1 188 ? -5.036 -12.265 -16.893 1.00 92.06 188 ALA A CA 1
ATOM 1470 C C . ALA A 1 188 ? -4.004 -13.311 -16.478 1.00 92.06 188 ALA A C 1
ATOM 1472 O O . ALA A 1 188 ? -4.262 -14.138 -15.608 1.00 92.06 188 ALA A O 1
ATOM 1473 N N . ARG A 1 189 ? -2.821 -13.258 -17.098 1.00 91.94 189 ARG A N 1
ATOM 1474 C CA . ARG A 1 189 ? -1.689 -14.108 -16.704 1.00 91.94 189 ARG A CA 1
ATOM 1475 C C . ARG A 1 189 ? -1.134 -13.709 -15.337 1.00 91.94 189 ARG A C 1
ATOM 1477 O O . ARG A 1 189 ? -0.729 -14.576 -14.576 1.00 91.94 189 ARG A O 1
ATOM 1484 N N . ASN A 1 190 ? -1.106 -12.404 -15.073 1.00 94.25 190 ASN A N 1
ATOM 1485 C CA . ASN A 1 190 ? -0.586 -11.818 -13.847 1.00 94.25 190 ASN A CA 1
ATOM 1486 C C . ASN A 1 190 ? -1.650 -10.907 -13.230 1.00 94.25 190 ASN A C 1
ATOM 1488 O O . ASN A 1 190 ? -2.299 -10.147 -13.953 1.00 94.25 190 ASN A O 1
ATOM 1492 N N . VAL A 1 191 ? -1.787 -10.950 -11.907 1.00 95.25 191 VAL A N 1
ATOM 1493 C CA . VAL A 1 191 ? -2.683 -10.093 -11.123 1.00 95.25 191 VAL A CA 1
ATOM 1494 C C . VAL A 1 191 ? -1.867 -9.401 -10.040 1.00 95.25 191 VAL A C 1
ATOM 1496 O O . VAL A 1 191 ? -1.153 -10.059 -9.293 1.00 95.25 191 VAL A O 1
ATOM 1499 N N . VAL A 1 192 ? -1.973 -8.075 -9.946 1.00 95.19 192 VAL A N 1
ATOM 1500 C CA . VAL A 1 192 ? -1.288 -7.282 -8.916 1.00 95.19 192 VAL A CA 1
ATOM 1501 C C . VAL A 1 192 ? -2.319 -6.719 -7.941 1.00 95.19 192 VAL A C 1
ATOM 1503 O O . VAL A 1 192 ? -3.179 -5.929 -8.328 1.00 95.19 192 VAL A O 1
ATOM 1506 N N . LEU A 1 193 ? -2.213 -7.102 -6.672 1.00 94.06 193 LEU A N 1
ATOM 1507 C CA . LEU A 1 193 ? -2.978 -6.545 -5.565 1.00 94.06 193 LEU A CA 1
ATOM 1508 C C . LEU A 1 193 ? -2.333 -5.232 -5.119 1.00 94.06 193 LEU A C 1
ATOM 1510 O O . LEU A 1 193 ? -1.224 -5.187 -4.589 1.00 94.06 193 LEU A O 1
ATOM 1514 N N . ALA A 1 194 ? -3.053 -4.146 -5.371 1.00 91.56 194 ALA A N 1
ATOM 1515 C CA . ALA A 1 194 ? -2.608 -2.777 -5.145 1.00 91.56 194 ALA A CA 1
ATOM 1516 C C . ALA A 1 194 ? -3.696 -1.951 -4.432 1.00 91.56 194 ALA A C 1
ATOM 1518 O O . ALA A 1 194 ? -3.794 -0.741 -4.645 1.00 91.56 194 ALA A O 1
ATOM 1519 N N . THR A 1 195 ? -4.537 -2.620 -3.631 1.00 88.81 195 THR A N 1
ATOM 1520 C CA . THR A 1 195 ? -5.765 -2.063 -3.035 1.00 88.81 195 THR A CA 1
ATOM 1521 C C . THR A 1 195 ? -5.517 -1.246 -1.765 1.00 88.81 195 THR A C 1
ATOM 1523 O O . THR A 1 195 ? -6.380 -0.483 -1.355 1.00 88.81 195 THR A O 1
ATOM 1526 N N . GLY A 1 196 ? -4.310 -1.301 -1.196 1.00 84.44 196 GLY A N 1
ATOM 1527 C CA . GLY A 1 196 ? -3.990 -0.590 0.041 1.00 84.44 196 GLY A CA 1
ATOM 1528 C C . GLY A 1 196 ? -4.551 -1.294 1.277 1.00 84.44 196 GLY A C 1
ATOM 1529 O O . GLY A 1 196 ? -4.828 -2.488 1.248 1.00 84.44 196 GLY A O 1
ATOM 1530 N N . THR A 1 197 ? -4.606 -0.575 2.401 1.00 77.38 197 THR A N 1
ATOM 1531 C CA . THR A 1 197 ? -4.936 -1.148 3.723 1.00 77.38 197 THR A CA 1
ATOM 1532 C C . THR A 1 197 ? -5.906 -0.280 4.522 1.00 77.38 197 THR A C 1
ATOM 1534 O O . THR A 1 197 ? -6.002 -0.412 5.743 1.00 77.38 197 THR A O 1
ATOM 1537 N N . SER A 1 198 ? -6.578 0.656 3.851 1.00 68.75 198 SER A N 1
ATOM 1538 C CA . SER A 1 198 ? -7.446 1.670 4.467 1.00 68.75 198 SER A CA 1
ATOM 1539 C C . SER A 1 198 ? -8.932 1.397 4.237 1.00 68.75 198 SER A C 1
ATOM 1541 O O . SER A 1 198 ? -9.751 2.299 4.401 1.00 68.75 198 SER A O 1
ATOM 1543 N N . ASP A 1 199 ? -9.270 0.168 3.850 1.00 75.12 199 ASP A N 1
ATOM 1544 C CA . ASP A 1 199 ? -10.612 -0.212 3.409 1.00 75.12 199 ASP A CA 1
ATOM 1545 C C . ASP A 1 199 ? -11.555 -0.440 4.594 1.00 75.12 199 ASP A C 1
ATOM 1547 O O . ASP A 1 199 ? -12.640 0.140 4.653 1.00 75.12 199 ASP A O 1
ATOM 1551 N N . SER A 1 200 ? -11.118 -1.235 5.577 1.00 75.56 200 SER A N 1
ATOM 1552 C CA . SER A 1 200 ? -11.917 -1.586 6.754 1.00 75.56 200 SER A CA 1
ATOM 1553 C C . SER A 1 200 ? -11.359 -0.919 8.015 1.00 75.56 200 SER A C 1
ATOM 1555 O O . SER A 1 200 ? -10.255 -1.260 8.434 1.00 75.56 200 SER A O 1
ATOM 1557 N N . PRO A 1 201 ? -12.068 0.020 8.671 1.00 69.25 201 PRO A N 1
ATOM 1558 C CA . PRO A 1 201 ? -11.581 0.613 9.915 1.00 69.25 201 PRO A CA 1
ATOM 1559 C C . PRO A 1 201 ? -11.443 -0.464 10.996 1.00 69.25 201 PRO A C 1
ATOM 1561 O O . PRO A 1 201 ? -12.332 -1.304 11.154 1.00 69.25 201 PRO A O 1
ATOM 1564 N N . ALA A 1 202 ? -10.340 -0.439 11.746 1.00 74.31 202 ALA A N 1
ATOM 1565 C CA . ALA A 1 202 ? -10.168 -1.343 12.873 1.00 74.31 202 ALA A CA 1
ATOM 1566 C C . ALA A 1 202 ? -11.220 -1.036 13.946 1.00 74.31 202 ALA A C 1
ATOM 1568 O O . ALA A 1 202 ? -11.629 0.114 14.133 1.00 74.31 202 ALA A O 1
ATOM 1569 N N . ARG A 1 203 ? -11.686 -2.087 14.622 1.00 74.50 203 ARG A N 1
ATOM 1570 C CA . ARG A 1 203 ? -12.799 -2.023 15.570 1.00 74.50 203 ARG A CA 1
ATOM 1571 C C . ARG A 1 203 ? -12.321 -2.432 16.954 1.00 74.50 203 ARG A C 1
ATOM 1573 O O . ARG A 1 203 ? -11.727 -3.492 17.121 1.00 74.50 203 ARG A O 1
ATOM 1580 N N . LEU A 1 204 ? -12.597 -1.589 17.939 1.00 72.81 204 LEU A N 1
ATOM 1581 C CA . LEU A 1 204 ? -12.408 -1.843 19.361 1.00 72.81 204 LEU A CA 1
ATOM 1582 C C . LEU A 1 204 ? -13.306 -2.984 19.851 1.00 72.81 204 LEU A C 1
ATOM 1584 O O . LEU A 1 204 ? -12.952 -3.646 20.822 1.00 72.81 204 LEU A O 1
ATOM 1588 N N . GLY A 1 205 ? -14.463 -3.207 19.211 1.00 77.19 205 GLY A N 1
ATOM 1589 C CA . GLY A 1 205 ? -15.378 -4.290 19.582 1.00 77.19 205 GLY A CA 1
ATOM 1590 C C . GLY A 1 205 ? -16.064 -4.074 20.934 1.00 77.19 205 GLY A C 1
ATOM 1591 O O . GLY A 1 205 ? -16.499 -5.032 21.568 1.00 77.19 205 GLY A O 1
ATOM 1592 N N . ILE A 1 206 ? -16.152 -2.822 21.386 1.00 74.44 206 ILE A N 1
ATOM 1593 C CA . ILE A 1 206 ? -16.755 -2.451 22.669 1.00 74.44 206 ILE A CA 1
ATOM 1594 C C . ILE A 1 206 ? -18.180 -1.905 22.486 1.00 74.44 206 ILE A C 1
ATOM 1596 O O . ILE A 1 206 ? -18.488 -1.298 21.452 1.00 74.44 206 ILE A O 1
ATOM 1600 N N . PRO A 1 207 ? -19.058 -2.057 23.493 1.00 73.50 20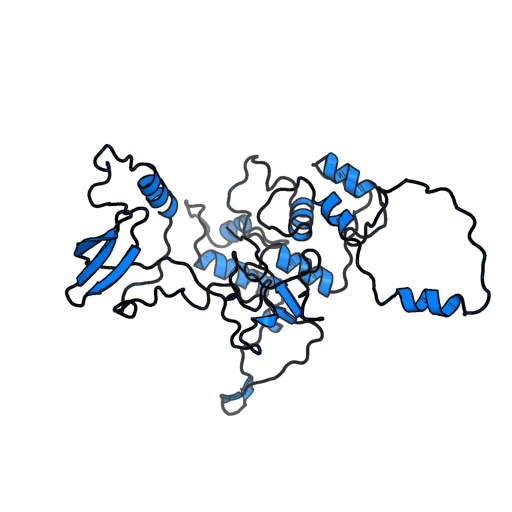7 PRO A N 1
ATOM 1601 C CA . PRO A 1 207 ? -20.378 -1.436 23.478 1.00 73.50 207 PRO A CA 1
ATOM 1602 C C . PRO A 1 207 ? -20.305 0.080 23.244 1.00 73.50 207 PRO A C 1
ATOM 1604 O O . PRO A 1 207 ? -19.458 0.770 23.816 1.00 73.50 207 PRO A O 1
ATOM 1607 N N . GLY A 1 208 ? -21.199 0.586 22.388 1.00 65.75 208 GLY A N 1
ATOM 1608 C CA . GLY A 1 208 ? -21.286 2.007 22.032 1.00 65.75 208 GLY A CA 1
ATOM 1609 C C . GLY A 1 208 ? -20.300 2.476 20.954 1.00 65.75 208 GLY A C 1
ATOM 1610 O O . GLY A 1 208 ? -20.370 3.630 20.543 1.00 65.75 208 GLY A O 1
ATOM 1611 N N . GLU A 1 209 ? -19.425 1.606 20.435 1.00 69.31 209 GLU A N 1
ATOM 1612 C CA . GLU A 1 209 ? -18.495 1.963 19.349 1.00 69.31 209 GLU A CA 1
ATOM 1613 C C . GLU A 1 209 ? -19.210 2.409 18.056 1.00 69.31 209 GLU A C 1
ATOM 1615 O O . GLU A 1 209 ? -18.702 3.253 17.327 1.00 69.31 209 GLU A O 1
ATOM 1620 N N . ALA A 1 210 ? -20.394 1.863 17.762 1.00 69.00 210 ALA A N 1
ATOM 1621 C CA . ALA A 1 210 ? -21.128 2.131 16.521 1.00 69.00 210 ALA A CA 1
ATOM 1622 C C . ALA A 1 210 ? -21.962 3.432 16.536 1.00 69.00 210 ALA A C 1
ATOM 1624 O O . ALA A 1 210 ? -22.768 3.654 15.631 1.00 69.00 210 ALA A O 1
ATOM 1625 N N . LEU A 1 211 ? -21.814 4.278 17.561 1.00 63.31 211 LEU A N 1
ATOM 1626 C CA . LEU A 1 211 ? -22.540 5.545 17.639 1.00 63.31 211 LEU A CA 1
ATOM 1627 C C . LEU A 1 211 ? -22.045 6.531 16.554 1.00 63.31 211 LEU A C 1
ATOM 1629 O O . LEU A 1 211 ? -20.845 6.605 16.284 1.00 63.31 211 LEU A O 1
ATOM 1633 N N . PRO A 1 212 ? -22.942 7.296 15.908 1.00 49.25 212 PRO A N 1
ATOM 1634 C CA . PRO A 1 212 ? -22.600 8.102 14.738 1.00 49.25 212 PRO A CA 1
ATOM 1635 C C . PRO A 1 212 ? -21.808 9.358 15.116 1.00 49.25 212 PRO A C 1
ATOM 1637 O O . PRO A 1 212 ? -22.414 10.336 15.542 1.00 49.25 212 PRO A O 1
ATOM 1640 N N . PHE A 1 213 ? -20.482 9.383 14.907 1.00 52.97 213 PHE A N 1
ATOM 1641 C CA . PHE A 1 213 ? -19.692 10.611 15.086 1.00 52.97 213 PHE A CA 1
ATOM 1642 C C . PHE A 1 213 ? -18.518 10.820 14.094 1.00 52.97 213 PHE A C 1
ATOM 1644 O O . PHE A 1 213 ? -17.568 10.048 14.044 1.00 52.97 213 PHE A O 1
ATOM 1651 N N . LEU A 1 214 ? -18.621 11.982 13.415 1.00 49.22 214 LEU A N 1
ATOM 1652 C CA . LEU A 1 214 ? -17.631 12.952 12.888 1.00 49.22 214 LEU A CA 1
ATOM 1653 C C . LEU A 1 214 ? -16.806 12.757 11.583 1.00 49.22 214 LEU A C 1
ATOM 1655 O O . LEU A 1 214 ? -16.585 11.643 11.118 1.00 49.22 214 LEU A O 1
ATOM 1659 N N . PRO A 1 215 ? -16.411 13.893 10.937 1.00 45.66 215 PRO A N 1
ATOM 1660 C CA . PRO A 1 215 ? -16.142 14.011 9.504 1.00 45.66 215 PRO A CA 1
ATOM 1661 C C . PRO A 1 215 ? -14.656 13.926 9.111 1.00 45.66 215 PRO A C 1
ATOM 1663 O O . PRO A 1 215 ? -13.742 14.212 9.880 1.00 45.66 215 PRO A O 1
ATOM 1666 N N . LYS A 1 216 ? -14.458 13.607 7.826 1.00 40.12 216 LYS A N 1
ATOM 1667 C CA . LYS A 1 216 ? -13.216 13.235 7.123 1.00 40.12 216 LYS A CA 1
ATOM 1668 C C . LYS A 1 216 ? -12.197 14.367 6.830 1.00 40.12 216 LYS A C 1
ATOM 1670 O O . LYS A 1 216 ? -11.696 14.428 5.712 1.00 40.12 216 LYS A O 1
ATOM 1675 N N . MET A 1 217 ? -11.842 15.257 7.757 1.00 41.81 217 MET A N 1
ATOM 1676 C CA . MET A 1 217 ? -10.791 16.271 7.484 1.00 41.81 217 MET A CA 1
ATOM 1677 C C . MET A 1 217 ? -9.667 16.241 8.534 1.00 41.81 217 MET A C 1
ATOM 1679 O O . MET A 1 217 ? -9.765 16.907 9.552 1.00 41.81 217 MET A O 1
ATOM 1683 N N . LEU A 1 218 ? -8.723 15.293 8.432 1.00 41.03 218 LEU A N 1
ATOM 1684 C CA . LEU A 1 218 ? -7.364 15.438 7.852 1.00 41.03 218 LEU A CA 1
ATOM 1685 C C . LEU A 1 218 ? -6.467 16.441 8.614 1.00 41.03 218 LEU A C 1
ATOM 1687 O O . LEU A 1 218 ? -6.507 17.641 8.362 1.00 41.03 218 LEU A O 1
ATOM 1691 N N . TYR A 1 219 ? -5.639 15.893 9.513 1.00 50.47 219 TYR A N 1
ATOM 1692 C CA . TYR A 1 219 ? -4.898 16.569 10.584 1.00 50.47 219 TYR A CA 1
ATOM 1693 C C . TYR A 1 219 ? -3.400 16.811 10.270 1.00 50.47 219 TYR A C 1
ATOM 1695 O O . TYR A 1 219 ? -2.651 15.855 10.068 1.00 50.47 219 TYR A O 1
ATOM 1703 N N . PRO A 1 220 ? -2.920 18.069 10.270 1.00 50.09 220 PRO A N 1
ATOM 1704 C CA . PRO A 1 220 ? -1.505 18.449 10.375 1.00 50.09 220 PRO A CA 1
ATOM 1705 C C . PRO A 1 220 ? -0.949 18.506 11.822 1.00 50.09 220 PRO A C 1
ATOM 1707 O O . PRO A 1 220 ? 0.240 18.767 12.012 1.00 50.09 220 PRO A O 1
ATOM 1710 N N . GLU A 1 221 ? -1.763 18.266 12.852 1.00 53.53 221 GLU A N 1
ATOM 1711 C CA . GLU A 1 221 ? -1.449 18.434 14.284 1.00 53.53 221 GLU A CA 1
ATOM 1712 C C . GLU A 1 221 ? -0.832 17.186 14.937 1.00 53.53 221 GLU A C 1
ATOM 1714 O O . GLU A 1 221 ? -0.504 17.224 16.123 1.00 53.53 221 GLU A O 1
ATOM 1719 N N . TYR A 1 222 ? -0.615 16.094 14.191 1.00 52.53 222 TYR A N 1
ATOM 1720 C CA . TYR A 1 222 ? -0.015 14.850 14.709 1.00 52.53 222 TYR A CA 1
ATOM 1721 C C . TYR A 1 222 ? 1.298 15.084 15.460 1.00 52.53 222 TYR A C 1
ATOM 1723 O O . TYR A 1 222 ? 1.536 14.483 16.505 1.00 52.53 222 TYR A O 1
ATOM 1731 N N . HIS A 1 223 ? 2.122 16.014 14.976 1.00 49.12 223 HIS A N 1
ATOM 1732 C CA . HIS A 1 223 ? 3.377 16.382 15.625 1.00 49.12 223 HIS A CA 1
ATOM 1733 C C . HIS A 1 223 ? 3.149 17.092 16.963 1.00 49.12 223 HIS A C 1
ATOM 1735 O O . HIS A 1 223 ? 3.886 16.849 17.916 1.00 49.12 223 HIS A O 1
ATOM 1741 N N . LYS A 1 224 ? 2.100 17.921 17.063 1.00 61.44 224 LYS A N 1
ATOM 1742 C CA . LYS A 1 224 ? 1.742 18.623 18.298 1.00 61.44 224 LYS A CA 1
ATOM 1743 C C . LYS A 1 224 ? 1.123 17.672 19.316 1.00 61.44 224 LYS A C 1
ATOM 1745 O O . LYS A 1 224 ? 1.521 17.708 20.471 1.00 61.44 224 LYS A O 1
ATOM 1750 N N . VAL A 1 225 ? 0.242 16.766 18.891 1.00 62.84 225 VAL A N 1
ATOM 1751 C CA . VAL A 1 225 ? -0.315 15.717 19.762 1.00 62.84 225 VAL A CA 1
ATOM 1752 C C . VAL A 1 225 ? 0.792 14.797 20.273 1.00 62.84 225 VAL A C 1
ATOM 1754 O O . VAL A 1 225 ? 0.861 14.534 21.467 1.00 62.84 225 VAL A O 1
ATOM 1757 N N . HIS A 1 226 ? 1.710 14.363 19.409 1.00 59.44 226 HIS A N 1
ATOM 1758 C CA . HIS A 1 226 ? 2.847 13.538 19.816 1.00 59.44 226 HIS A CA 1
ATOM 1759 C C . HIS A 1 226 ? 3.820 14.283 20.752 1.00 59.44 226 HIS A C 1
ATOM 1761 O O . HIS A 1 226 ? 4.313 13.696 21.714 1.00 59.44 226 HIS A O 1
ATOM 1767 N N . GLN A 1 227 ? 4.050 15.585 20.537 1.00 64.94 227 GLN A N 1
ATOM 1768 C CA . GLN A 1 227 ? 4.773 16.446 21.482 1.00 64.94 227 GLN A CA 1
ATOM 1769 C C . GLN A 1 227 ? 4.057 16.488 22.844 1.00 64.94 227 GLN A C 1
ATOM 1771 O O . GLN A 1 227 ? 4.681 16.233 23.870 1.00 64.94 227 GLN A O 1
ATOM 1776 N N . MET A 1 228 ? 2.740 16.717 22.857 1.00 68.19 228 MET A N 1
ATOM 1777 C CA . MET A 1 228 ? 1.923 16.735 24.076 1.00 68.19 228 MET A CA 1
ATOM 1778 C C . MET A 1 228 ? 1.903 15.375 24.795 1.00 68.19 228 MET A C 1
ATOM 1780 O O . MET A 1 228 ? 1.847 15.344 26.022 1.00 68.19 228 MET A O 1
ATOM 1784 N N . MET A 1 229 ? 1.984 14.261 24.057 1.00 66.12 229 MET A N 1
ATOM 1785 C CA . MET A 1 229 ? 2.112 12.908 24.615 1.00 66.12 229 MET A CA 1
ATOM 1786 C C . MET A 1 229 ? 3.472 12.682 25.292 1.00 66.12 229 MET A C 1
ATOM 1788 O O . MET A 1 229 ? 3.517 12.025 26.328 1.00 66.12 229 MET A O 1
ATOM 1792 N N . ARG A 1 230 ? 4.570 13.216 24.732 1.00 63.25 230 ARG A N 1
ATOM 1793 C CA . ARG A 1 230 ? 5.934 13.070 25.282 1.00 63.25 230 ARG A CA 1
ATOM 1794 C C . ARG A 1 230 ? 6.242 14.025 26.436 1.00 63.25 230 ARG A C 1
ATOM 1796 O O . ARG A 1 230 ? 7.009 13.669 27.321 1.00 63.25 230 ARG A O 1
ATOM 1803 N N . GLU A 1 231 ? 5.670 15.227 26.426 1.00 59.69 231 GLU A N 1
ATOM 1804 C CA . GLU A 1 231 ? 5.927 16.275 27.429 1.00 59.69 231 GLU A CA 1
ATOM 1805 C C . GLU A 1 231 ? 5.175 16.057 28.759 1.00 59.69 231 GLU A C 1
ATOM 1807 O O . GLU A 1 231 ? 5.329 16.848 29.690 1.00 59.69 231 GLU A O 1
ATOM 1812 N N . GLN A 1 232 ? 4.384 14.985 28.894 1.00 58.41 232 GLN A N 1
ATOM 1813 C CA . GLN A 1 232 ? 3.777 14.599 30.171 1.00 58.41 232 GLN A CA 1
ATOM 1814 C C . GLN A 1 232 ? 4.750 13.758 31.007 1.00 58.41 232 GLN A C 1
ATOM 1816 O O . GLN A 1 232 ? 4.830 12.540 30.878 1.00 58.41 232 GLN A O 1
ATOM 1821 N N . SER A 1 233 ? 5.483 14.433 31.892 1.00 49.88 233 SER A N 1
ATOM 1822 C CA . SER A 1 233 ? 6.181 13.806 33.017 1.00 49.88 233 SER A CA 1
ATOM 1823 C C . SER A 1 233 ? 5.199 13.569 34.169 1.00 49.88 233 SER A C 1
ATOM 1825 O O . SER A 1 233 ? 4.351 14.413 34.448 1.00 49.88 233 SER A O 1
ATOM 1827 N N . ILE A 1 234 ? 5.351 12.445 34.877 1.00 51.22 234 ILE A N 1
ATOM 1828 C CA . ILE A 1 234 ? 4.528 11.975 36.014 1.00 51.22 234 ILE A CA 1
ATOM 1829 C C . ILE A 1 234 ? 4.432 13.011 37.165 1.00 51.22 234 ILE A C 1
ATOM 1831 O O . ILE A 1 234 ? 3.611 12.869 38.068 1.00 51.22 234 ILE A O 1
ATOM 1835 N N . LEU A 1 235 ? 5.245 14.073 37.136 1.00 47.31 235 LEU A N 1
ATOM 1836 C CA . LEU A 1 235 ? 5.443 15.017 38.237 1.00 47.31 235 LEU A CA 1
ATOM 1837 C C . LEU A 1 235 ? 4.969 16.461 37.975 1.00 47.31 235 LEU A C 1
ATOM 1839 O O . LEU A 1 235 ? 5.145 17.296 38.862 1.00 47.31 235 LEU A O 1
ATOM 1843 N N . SER A 1 236 ? 4.361 16.796 36.828 1.00 48.97 236 SER A N 1
ATOM 1844 C CA . SER A 1 236 ? 3.790 18.141 36.624 1.00 48.97 236 SER A CA 1
ATOM 1845 C C . SER A 1 236 ? 2.437 18.141 35.899 1.00 48.97 236 SER A C 1
ATOM 1847 O O . SER A 1 236 ? 2.200 17.311 35.018 1.00 48.97 236 SER A O 1
ATOM 1849 N N . PRO A 1 237 ? 1.525 19.080 36.236 1.00 53.94 237 PRO A N 1
ATOM 1850 C CA . PRO A 1 237 ? 0.341 19.335 35.425 1.00 53.94 237 PRO A CA 1
ATOM 1851 C C . PRO A 1 237 ? 0.788 19.687 34.004 1.00 53.94 237 PRO A C 1
ATOM 1853 O O . PRO A 1 237 ? 1.710 20.485 33.825 1.00 53.94 237 PRO A O 1
ATOM 1856 N N . SER A 1 238 ? 0.157 19.077 32.997 1.00 55.25 238 SER A N 1
ATOM 1857 C CA . SER A 1 238 ? 0.460 19.374 31.596 1.00 55.25 238 SER A CA 1
ATOM 1858 C C . SER A 1 238 ? 0.375 20.889 31.349 1.00 55.25 238 SER A C 1
ATOM 1860 O O . SER A 1 238 ? -0.592 21.506 31.796 1.00 55.25 238 SER A O 1
ATOM 1862 N N . PRO A 1 239 ? 1.322 21.498 30.610 1.00 61.94 239 PRO A N 1
ATOM 1863 C CA . PRO A 1 239 ? 1.227 22.913 30.245 1.00 61.94 239 PRO A CA 1
ATOM 1864 C C . PRO A 1 239 ? 0.064 23.197 29.277 1.00 61.94 239 PRO A C 1
ATOM 1866 O O . PRO A 1 239 ? -0.217 24.354 28.978 1.00 61.94 239 PRO A O 1
ATOM 1869 N N . TYR A 1 240 ? -0.610 22.154 28.775 1.00 67.06 240 TYR A N 1
ATOM 1870 C CA . TYR A 1 240 ? -1.737 22.257 27.858 1.00 67.06 240 TYR A CA 1
ATOM 1871 C C . TYR A 1 240 ? -3.056 22.074 28.608 1.00 67.06 240 TYR A C 1
ATOM 1873 O O . TYR A 1 240 ? -3.512 20.955 28.857 1.00 67.06 240 TYR A O 1
ATOM 1881 N N . GLU A 1 241 ? -3.683 23.196 28.951 1.00 71.94 241 GLU A N 1
ATOM 1882 C CA . GLU A 1 241 ? -5.018 23.218 29.541 1.00 71.94 241 GLU A CA 1
ATOM 1883 C C . GLU A 1 241 ? -6.024 22.483 28.633 1.00 71.94 241 GLU A C 1
ATOM 1885 O O . GLU A 1 241 ? -6.065 22.690 27.421 1.00 71.94 241 GLU A O 1
ATOM 1890 N N . GLY A 1 242 ? -6.809 21.570 29.211 1.00 74.38 242 GLY A N 1
ATOM 1891 C CA . GLY A 1 242 ? -7.798 20.768 28.480 1.00 74.38 242 GLY A CA 1
ATOM 1892 C C . GLY A 1 242 ? -7.274 19.481 27.828 1.00 74.38 242 GLY A C 1
ATOM 1893 O O . GLY A 1 242 ? -8.085 18.700 27.331 1.00 74.38 242 GLY A O 1
ATOM 1894 N N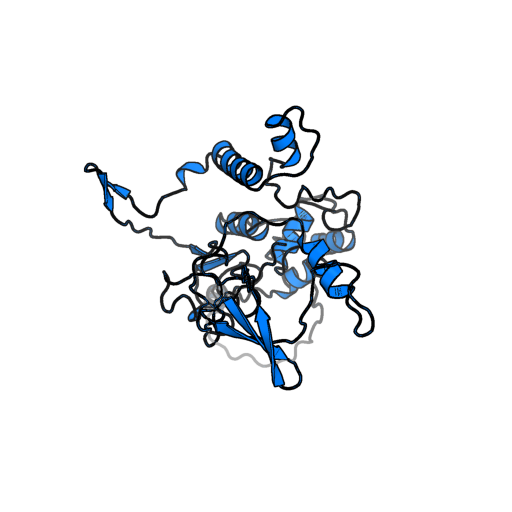 . TYR A 1 243 ? -5.966 19.197 27.868 1.00 77.50 243 TYR A N 1
ATOM 1895 C CA . TYR A 1 243 ? -5.401 17.938 27.366 1.00 77.50 243 TYR A CA 1
ATOM 1896 C C . TYR A 1 243 ? -4.936 17.016 28.500 1.00 77.50 243 TYR A C 1
ATOM 1898 O O . TYR A 1 243 ? -4.190 17.414 29.394 1.00 77.50 243 TYR A O 1
ATOM 1906 N N . ARG A 1 244 ? -5.340 15.743 28.443 1.00 78.06 244 ARG A N 1
ATOM 1907 C CA . ARG A 1 244 ? -4.945 14.703 29.403 1.00 78.06 244 ARG A CA 1
ATOM 1908 C C . ARG A 1 244 ? -4.532 13.446 28.643 1.00 78.06 244 ARG A C 1
ATOM 1910 O O 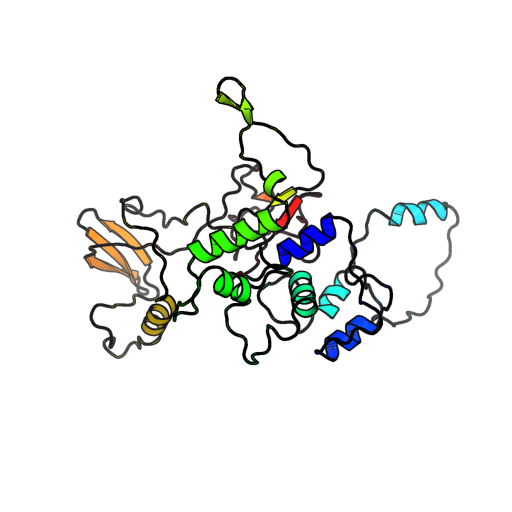. ARG A 1 244 ? -5.361 12.883 27.933 1.00 78.06 244 ARG A O 1
ATOM 1917 N N . SER A 1 245 ? -3.282 13.003 28.803 1.00 81.19 245 SER A N 1
ATOM 1918 C CA . SER A 1 245 ? -2.857 11.700 28.286 1.00 81.19 245 SER A CA 1
ATOM 1919 C C . SER A 1 245 ? -3.193 10.632 29.317 1.00 81.19 245 SER A C 1
ATOM 1921 O O . SER A 1 245 ? -3.080 10.856 30.523 1.00 81.19 245 SER A O 1
ATOM 1923 N N . LEU A 1 246 ? -3.623 9.470 28.838 1.00 84.06 246 LEU A N 1
ATOM 1924 C CA . LEU A 1 246 ? -3.923 8.298 29.655 1.00 84.06 246 LEU A CA 1
ATOM 1925 C C . LEU A 1 246 ? -3.083 7.121 29.134 1.00 84.06 246 LEU A C 1
ATOM 1927 O O . LEU A 1 246 ? -3.638 6.192 28.544 1.00 84.06 246 LEU A O 1
ATOM 1931 N N . PRO A 1 247 ? -1.742 7.170 29.273 1.00 81.75 247 PRO A N 1
ATOM 1932 C CA . PRO A 1 247 ? -0.884 6.089 28.803 1.00 81.75 247 PRO A CA 1
ATOM 1933 C C . PRO A 1 247 ? -1.259 4.785 29.506 1.00 81.75 247 PRO A C 1
ATOM 1935 O O . PRO A 1 247 ? -1.656 4.798 30.673 1.00 81.75 247 PRO A O 1
ATOM 1938 N N . GLU A 1 248 ? -1.179 3.678 28.767 1.00 83.31 248 GLU A N 1
ATOM 1939 C CA . GLU A 1 248 ? -1.456 2.318 29.260 1.00 83.31 248 GLU A CA 1
ATOM 1940 C C . GLU A 1 248 ? -2.879 2.096 29.813 1.00 83.31 248 GLU A C 1
ATOM 1942 O O . GLU A 1 248 ? -3.190 1.015 30.310 1.00 83.31 248 GLU A O 1
ATOM 1947 N N . HIS A 1 249 ? -3.778 3.078 29.696 1.00 89.06 249 HIS A N 1
ATOM 1948 C CA . HIS A 1 249 ? -5.176 2.887 30.054 1.00 89.06 249 HIS A CA 1
ATOM 1949 C C . HIS A 1 249 ? -5.906 2.137 28.937 1.00 89.06 249 HIS A C 1
ATOM 1951 O O . HIS A 1 249 ? -5.781 2.460 27.755 1.00 89.06 249 HIS A O 1
ATOM 1957 N N . GLN A 1 250 ? -6.730 1.166 29.315 1.00 91.44 250 GLN A N 1
ATOM 1958 C CA . GLN A 1 250 ? -7.551 0.389 28.395 1.00 91.44 250 GLN A CA 1
ATOM 1959 C C . GLN A 1 250 ? -8.991 0.893 28.436 1.00 91.44 250 GLN A C 1
ATOM 1961 O O . GLN A 1 250 ? -9.638 0.852 29.480 1.00 91.44 250 GLN A O 1
ATOM 1966 N N . LEU A 1 251 ? -9.519 1.339 27.300 1.00 92.25 251 LEU A N 1
ATOM 1967 C CA . LEU A 1 251 ? -10.939 1.657 27.174 1.00 92.25 251 LEU A CA 1
ATOM 1968 C C . LEU A 1 251 ? -11.776 0.373 27.286 1.00 92.25 251 LEU A C 1
ATOM 1970 O O . LEU A 1 251 ? -11.526 -0.591 26.566 1.00 92.25 251 LEU A O 1
ATOM 1974 N N . LEU A 1 252 ? -12.757 0.365 28.188 1.00 91.50 252 LEU A N 1
ATOM 1975 C CA . LEU A 1 252 ? -13.626 -0.786 28.443 1.00 91.50 252 LEU A CA 1
ATOM 1976 C C . LEU A 1 252 ? -14.967 -0.672 27.716 1.00 91.50 252 LEU A C 1
ATOM 1978 O O . LEU A 1 252 ? -15.397 -1.628 27.078 1.00 91.50 252 LEU A O 1
ATOM 1982 N N . LEU A 1 253 ? -15.644 0.474 27.830 1.00 91.94 253 LEU A N 1
ATOM 1983 C CA . LEU A 1 253 ? -16.940 0.713 27.190 1.00 91.94 253 LEU A CA 1
ATOM 1984 C C . LEU A 1 253 ? -17.282 2.202 27.116 1.00 91.94 253 LEU A C 1
ATOM 1986 O O . LEU A 1 253 ? -16.800 3.006 27.925 1.00 91.94 253 LEU A O 1
ATOM 1990 N N . PHE A 1 254 ? -18.179 2.530 26.188 1.00 91.00 254 PHE A N 1
ATOM 1991 C CA . PHE A 1 254 ? -18.917 3.787 26.175 1.00 91.00 254 PHE A CA 1
ATOM 1992 C C . PHE A 1 254 ? -20.310 3.568 26.751 1.00 91.00 254 PHE A C 1
ATOM 1994 O O . PHE A 1 254 ? -21.019 2.638 26.367 1.00 91.00 254 PHE A O 1
ATOM 2001 N N . LYS A 1 255 ? -20.700 4.428 27.684 1.00 87.06 255 LYS A N 1
ATOM 2002 C CA . LYS A 1 255 ? -22.044 4.442 28.250 1.00 87.06 255 LYS A CA 1
ATOM 2003 C C . LYS A 1 255 ? -22.952 5.381 27.459 1.00 87.06 255 LYS A C 1
ATOM 2005 O O . LYS A 1 255 ? -22.494 6.355 26.861 1.00 87.06 255 LYS A O 1
ATOM 2010 N N . GLU A 1 256 ? -24.254 5.120 27.524 1.00 83.50 256 GLU A N 1
ATOM 2011 C CA . GLU A 1 256 ? -25.288 5.943 26.881 1.00 83.50 256 GLU A CA 1
ATOM 2012 C C . GLU A 1 256 ? -25.359 7.374 27.447 1.00 83.50 256 GLU A C 1
ATOM 2014 O O . GLU A 1 256 ? -25.718 8.311 26.737 1.00 83.50 256 GLU A O 1
ATOM 2019 N N . ASP A 1 257 ? -24.933 7.578 28.696 1.00 87.75 257 ASP A N 1
ATOM 2020 C CA . ASP A 1 257 ? -24.904 8.871 29.391 1.00 87.75 257 ASP A CA 1
ATOM 2021 C C . ASP A 1 257 ? -23.666 9.727 29.057 1.00 87.75 257 ASP A C 1
ATOM 2023 O O . ASP A 1 257 ? -23.298 10.634 29.806 1.00 87.75 257 ASP A O 1
ATOM 2027 N N . ARG A 1 258 ? -23.036 9.469 27.901 1.00 88.94 258 ARG A N 1
ATOM 2028 C CA . ARG A 1 258 ? -21.831 10.161 27.414 1.00 88.94 258 ARG A CA 1
ATOM 2029 C C . ARG A 1 258 ? -20.655 10.053 28.387 1.00 88.94 258 ARG A C 1
ATOM 2031 O O . ARG A 1 258 ? -19.930 11.019 28.637 1.00 88.94 258 ARG A O 1
ATOM 2038 N N . GLN A 1 259 ? -20.449 8.856 28.923 1.00 92.94 259 GLN A N 1
ATOM 2039 C CA . GLN A 1 259 ? -19.280 8.522 29.726 1.00 92.94 259 GLN A CA 1
ATOM 2040 C C . GLN A 1 259 ? -18.438 7.446 29.045 1.00 92.94 259 GLN A C 1
ATOM 2042 O O . GLN A 1 259 ? -18.960 6.524 28.421 1.00 92.94 259 GLN A O 1
ATOM 2047 N N . ALA A 1 260 ? -17.125 7.530 29.215 1.00 92.19 260 ALA A N 1
ATOM 2048 C CA . ALA A 1 260 ? -16.185 6.490 28.827 1.00 92.19 260 ALA A CA 1
ATOM 2049 C C . ALA A 1 260 ? -15.539 5.886 30.076 1.00 92.19 260 ALA A C 1
ATOM 2051 O O . ALA A 1 260 ? -15.079 6.616 30.960 1.00 92.19 260 ALA A O 1
ATOM 2052 N N . VAL A 1 261 ? -15.513 4.555 30.152 1.00 94.44 261 VAL A N 1
ATOM 2053 C CA . VAL A 1 261 ? -14.891 3.817 31.257 1.00 94.44 261 VAL A CA 1
ATOM 2054 C C . VAL A 1 261 ? -13.550 3.271 30.795 1.00 94.44 261 VAL A C 1
ATOM 2056 O O . VAL A 1 261 ? -13.481 2.555 29.798 1.00 94.44 261 VAL A O 1
ATOM 2059 N N . PHE A 1 262 ? -12.495 3.578 31.539 1.00 94.56 262 PHE A N 1
ATOM 2060 C CA . PHE A 1 262 ? -11.142 3.095 31.290 1.00 94.56 262 PHE A CA 1
ATOM 2061 C C . PHE A 1 262 ? -10.643 2.288 32.479 1.00 94.56 262 PHE A C 1
ATOM 2063 O O . PHE A 1 262 ? -10.956 2.613 33.619 1.00 94.56 262 PHE A O 1
ATOM 2070 N N . ARG A 1 263 ? -9.824 1.276 32.220 1.00 95.50 263 ARG A N 1
ATOM 2071 C CA . ARG A 1 263 ? -9.007 0.579 33.211 1.00 95.50 263 ARG A CA 1
ATOM 2072 C C . ARG A 1 263 ? -7.607 1.181 33.202 1.00 95.50 263 ARG A C 1
ATOM 2074 O O . ARG A 1 263 ? -7.036 1.322 32.126 1.00 95.50 263 ARG A O 1
ATOM 2081 N N . ASP A 1 264 ? -7.070 1.538 34.360 1.00 90.88 264 ASP A N 1
ATOM 2082 C CA . ASP A 1 264 ? -5.681 1.990 34.490 1.00 90.88 264 ASP A CA 1
ATOM 2083 C C . ASP A 1 264 ? -4.693 0.809 34.632 1.00 90.88 264 ASP A C 1
ATOM 2085 O O . ASP A 1 264 ? -5.131 -0.340 34.756 1.00 90.88 264 ASP A O 1
ATOM 2089 N N . PRO A 1 265 ? -3.367 1.047 34.602 1.00 89.38 265 PRO A N 1
ATOM 2090 C CA . PRO A 1 265 ? -2.365 -0.023 34.698 1.00 89.38 265 PRO A CA 1
ATOM 2091 C C . PRO A 1 265 ? -2.423 -0.822 36.004 1.00 89.38 265 PRO A C 1
ATOM 2093 O O . PRO A 1 265 ? -1.960 -1.958 36.058 1.00 89.38 265 PRO A O 1
ATOM 2096 N N . GLN A 1 266 ? -3.005 -0.248 37.061 1.00 92.06 266 GLN A N 1
ATOM 2097 C CA . GLN A 1 266 ? -3.220 -0.911 38.346 1.00 92.06 266 GLN A CA 1
ATOM 2098 C C . GLN A 1 266 ? -4.525 -1.730 38.374 1.00 92.06 266 GLN A C 1
ATOM 2100 O O . GLN A 1 266 ? -4.822 -2.387 39.371 1.00 92.06 266 GLN A O 1
ATOM 2105 N N . GLY A 1 267 ? -5.303 -1.716 37.288 1.00 91.12 267 GLY A N 1
ATOM 2106 C CA . GLY A 1 267 ? -6.562 -2.443 37.148 1.00 91.12 267 GLY A CA 1
ATOM 2107 C C . GLY A 1 267 ? -7.797 -1.682 37.641 1.00 91.12 267 GLY A C 1
ATOM 2108 O O . GLY A 1 267 ? -8.907 -2.217 37.550 1.00 91.12 267 GLY A O 1
ATOM 2109 N N . LEU A 1 268 ? -7.649 -0.447 38.128 1.00 94.56 268 LEU A N 1
ATOM 2110 C CA . LEU A 1 268 ? -8.752 0.362 38.641 1.00 94.56 268 LEU A CA 1
ATOM 2111 C C . LEU A 1 268 ? -9.535 1.009 37.492 1.00 94.56 268 LEU A C 1
ATOM 2113 O O . LEU A 1 268 ? -8.968 1.472 36.502 1.00 94.56 268 LEU A O 1
ATOM 2117 N N . GLN A 1 269 ? -10.861 1.068 37.631 1.00 95.25 269 GLN A N 1
ATOM 2118 C CA . GLN A 1 269 ? -11.720 1.716 36.644 1.00 95.25 269 GLN A CA 1
ATOM 2119 C C . GLN A 1 269 ? -11.871 3.215 36.921 1.00 95.25 269 GLN A C 1
ATOM 2121 O O . GLN A 1 269 ? -12.183 3.630 38.036 1.00 95.25 269 GLN A O 1
ATOM 2126 N N . LYS A 1 270 ? -11.704 4.026 35.878 1.00 92.88 270 LYS A N 1
ATOM 2127 C CA . LYS A 1 270 ? -11.895 5.478 35.872 1.00 92.88 270 LYS A CA 1
ATOM 2128 C C . LYS A 1 270 ? -12.949 5.851 34.839 1.00 92.88 270 LYS A C 1
ATOM 2130 O O . LYS A 1 270 ? -12.979 5.294 33.743 1.00 92.88 270 LYS A O 1
ATOM 2135 N N . VAL A 1 271 ? -13.806 6.803 35.190 1.00 93.12 271 VAL A N 1
ATOM 2136 C CA . VAL A 1 271 ? -14.912 7.264 34.345 1.00 93.12 271 VAL A CA 1
ATOM 2137 C C . VAL A 1 271 ? -14.660 8.706 33.931 1.00 93.12 271 VAL A C 1
ATOM 2139 O O . VAL A 1 271 ? -14.361 9.550 34.776 1.00 93.12 271 VAL A O 1
ATOM 2142 N N . PHE A 1 272 ? -14.798 8.993 32.640 1.00 90.75 272 PHE A N 1
ATOM 2143 C CA . PHE A 1 272 ? -14.636 10.335 32.088 1.00 90.75 272 PHE A CA 1
ATOM 2144 C C . PHE A 1 272 ? -15.894 10.739 31.329 1.00 90.75 272 PHE A C 1
ATOM 2146 O O . PHE A 1 272 ? -16.408 9.965 30.524 1.00 90.75 272 PHE A O 1
ATOM 2153 N N . GLY A 1 273 ? -16.375 11.958 31.574 1.00 91.38 273 GLY A N 1
ATOM 2154 C CA . GLY A 1 273 ? -17.399 12.571 30.733 1.00 91.38 273 GLY A CA 1
ATOM 2155 C C . GLY A 1 273 ? -16.818 12.903 29.362 1.00 91.38 273 GLY A C 1
ATOM 2156 O O . GLY A 1 273 ? -15.706 13.427 29.268 1.00 91.38 273 GLY A O 1
ATOM 2157 N N . ILE A 1 274 ? -17.559 12.589 28.306 1.00 88.94 274 ILE A N 1
ATOM 2158 C CA . ILE A 1 274 ? -17.147 12.792 26.918 1.00 88.94 274 ILE A CA 1
ATOM 2159 C C . ILE A 1 274 ? -18.234 13.556 26.161 1.00 88.94 274 ILE A C 1
ATOM 2161 O O . ILE A 1 274 ? -19.423 13.350 26.364 1.00 88.94 274 ILE A O 1
ATOM 2165 N N . ALA A 1 275 ? -17.830 14.459 25.273 1.00 85.88 275 ALA A N 1
ATOM 2166 C CA . ALA A 1 275 ? -18.747 15.103 24.325 1.00 85.88 275 ALA A CA 1
ATOM 2167 C C . ALA A 1 275 ? -18.606 14.516 22.915 1.00 85.88 275 ALA A C 1
ATOM 2169 O O . ALA A 1 275 ? -19.545 14.547 22.125 1.00 85.88 275 ALA A O 1
ATOM 2170 N N . LEU A 1 276 ? -17.420 13.989 22.619 1.00 83.19 276 LEU A N 1
ATOM 2171 C CA . LEU A 1 276 ? -17.020 13.462 21.331 1.00 83.19 276 LEU A CA 1
ATOM 2172 C C . LEU A 1 276 ? -15.935 12.405 21.543 1.00 83.19 276 LEU A C 1
ATOM 2174 O O . LEU A 1 276 ? -15.088 12.557 22.423 1.00 83.19 276 LEU A O 1
ATOM 2178 N N . VAL A 1 277 ? -15.938 11.376 20.702 1.00 81.69 277 VAL A N 1
ATOM 2179 C CA . VAL A 1 277 ? -14.893 10.355 20.656 1.00 81.69 277 VAL A CA 1
ATOM 2180 C C . VAL A 1 277 ? -14.351 10.279 19.240 1.00 81.69 277 VAL A C 1
ATOM 2182 O O . VAL A 1 277 ? -15.118 10.236 18.281 1.00 81.69 277 VAL A O 1
ATOM 2185 N N . LEU A 1 278 ? -13.027 10.225 19.126 1.00 78.50 278 LEU A N 1
ATOM 2186 C CA . LEU A 1 278 ? -12.337 9.910 17.886 1.00 78.50 278 LEU A CA 1
ATOM 2187 C C . LEU A 1 278 ? -11.495 8.648 18.099 1.00 78.50 278 LEU A C 1
ATOM 2189 O O . LEU A 1 278 ? -10.583 8.640 18.926 1.00 78.50 278 LEU A O 1
ATOM 2193 N N . VAL A 1 279 ? -11.811 7.581 17.366 1.00 77.12 279 VAL A N 1
ATOM 2194 C CA . VAL A 1 279 ? -11.118 6.289 17.455 1.00 77.12 279 VAL A CA 1
ATOM 2195 C C . VAL A 1 279 ? -10.122 6.177 16.299 1.00 77.12 279 VAL A C 1
ATOM 2197 O O . VAL A 1 279 ? -10.518 6.053 15.144 1.00 77.12 279 VAL A O 1
ATOM 2200 N N . LEU A 1 280 ? -8.823 6.234 16.607 1.00 76.31 280 LEU A N 1
ATOM 2201 C CA . LEU A 1 280 ? -7.729 6.245 15.622 1.00 76.31 280 LEU A CA 1
ATOM 2202 C C . LEU A 1 280 ? -6.813 5.021 15.772 1.00 76.31 280 LEU A C 1
ATOM 2204 O O . LEU A 1 280 ? -5.606 5.154 15.957 1.00 76.31 280 LEU A O 1
ATOM 2208 N N . ILE A 1 281 ? -7.385 3.818 15.715 1.00 76.12 281 ILE A N 1
ATOM 2209 C CA . ILE A 1 281 ? -6.649 2.550 15.895 1.00 76.12 281 ILE A CA 1
ATOM 2210 C C . ILE A 1 281 ? -6.197 1.904 14.573 1.00 76.12 281 ILE A C 1
ATOM 2212 O O . ILE A 1 281 ? -5.784 0.748 14.547 1.00 76.12 281 ILE A O 1
ATOM 2216 N N . GLY A 1 282 ? -6.249 2.665 13.479 1.00 74.81 282 GLY A N 1
ATOM 2217 C CA . GLY A 1 282 ? -5.872 2.210 12.144 1.00 74.81 282 GLY A CA 1
ATOM 2218 C C . GLY A 1 282 ? -6.994 1.467 11.419 1.00 74.81 282 GLY A C 1
ATOM 2219 O O . GLY A 1 282 ? -8.180 1.647 11.697 1.00 74.81 282 GLY A O 1
ATOM 2220 N N . SER A 1 283 ? -6.598 0.659 10.444 1.00 76.12 283 SER A N 1
ATOM 2221 C CA . SER A 1 283 ? -7.477 -0.043 9.512 1.00 76.12 283 SER A CA 1
ATOM 2222 C C . SER A 1 283 ? -6.851 -1.357 9.058 1.00 76.12 283 SER A C 1
ATOM 2224 O O . SER A 1 283 ? -5.648 -1.584 9.218 1.00 76.12 283 SER A O 1
ATOM 2226 N N . HIS A 1 284 ? -7.687 -2.206 8.477 1.00 81.44 284 HIS A N 1
ATOM 2227 C CA . HIS A 1 284 ? -7.332 -3.471 7.870 1.00 81.44 284 HIS A CA 1
ATOM 2228 C C . HIS A 1 284 ? -7.593 -3.416 6.359 1.00 81.44 284 HIS A C 1
ATOM 2230 O O . HIS A 1 284 ? -8.562 -2.782 5.922 1.00 81.44 284 HIS A O 1
ATOM 2236 N N . PRO A 1 285 ? -6.741 -4.074 5.560 1.00 86.31 285 PRO A N 1
ATOM 2237 C CA . PRO A 1 285 ? -7.046 -4.336 4.161 1.00 86.31 285 PRO A CA 1
ATOM 2238 C C . PRO A 1 285 ? -8.289 -5.213 4.036 1.00 86.31 285 PRO A C 1
ATOM 2240 O O . PRO A 1 285 ? -8.483 -6.142 4.822 1.00 86.31 285 PRO A O 1
ATOM 2243 N N . ASP A 1 286 ? -9.100 -4.928 3.024 1.00 88.38 286 ASP A N 1
ATOM 2244 C CA . ASP A 1 286 ? -10.238 -5.767 2.658 1.00 88.38 286 ASP A CA 1
ATOM 2245 C C . ASP A 1 286 ? -9.909 -6.568 1.396 1.00 88.38 286 ASP A C 1
ATOM 2247 O O . ASP A 1 286 ? -9.852 -6.029 0.292 1.00 88.38 286 ASP A O 1
ATOM 2251 N N . LEU A 1 287 ? -9.682 -7.870 1.577 1.00 91.88 287 LEU A N 1
ATOM 2252 C CA . LEU A 1 287 ? -9.486 -8.839 0.497 1.00 91.88 287 LEU A CA 1
ATOM 2253 C C . LEU A 1 287 ? -10.643 -9.848 0.430 1.00 91.88 287 LEU A C 1
ATOM 2255 O O . LEU A 1 287 ? -10.461 -10.964 -0.051 1.00 91.88 287 LEU A O 1
ATOM 2259 N N . SER A 1 288 ? -11.843 -9.479 0.894 1.00 91.00 288 SER A N 1
ATOM 2260 C CA . SER A 1 288 ? -13.040 -10.343 0.893 1.00 91.00 288 SER A CA 1
ATOM 2261 C C . SER A 1 288 ? -13.467 -10.834 -0.497 1.00 91.00 288 SER A C 1
ATOM 2263 O O . SER A 1 288 ? -14.201 -11.814 -0.611 1.00 91.00 288 SER A O 1
ATOM 2265 N N . PHE A 1 289 ? -12.977 -10.194 -1.561 1.00 89.88 289 PHE A N 1
ATOM 2266 C CA . PHE A 1 289 ? -13.144 -10.639 -2.945 1.00 89.88 289 PHE A CA 1
ATOM 2267 C C . PHE A 1 289 ? -12.282 -11.862 -3.313 1.00 89.88 289 PHE A C 1
ATOM 2269 O O . PHE A 1 289 ? -12.443 -12.414 -4.403 1.00 89.88 289 PHE A O 1
ATOM 2276 N N . LEU A 1 290 ? -11.372 -12.288 -2.434 1.00 92.50 290 LEU A N 1
ATOM 2277 C CA . LEU A 1 290 ? -10.586 -13.513 -2.565 1.00 92.50 290 LEU A CA 1
ATOM 2278 C C . LEU A 1 290 ? -11.154 -14.632 -1.677 1.00 92.50 290 LEU A C 1
ATOM 2280 O O . LEU A 1 290 ? -11.739 -14.359 -0.623 1.00 92.50 290 LEU A O 1
ATOM 2284 N N . PRO A 1 291 ? -10.936 -15.908 -2.048 1.00 90.06 291 PRO A N 1
ATOM 2285 C CA . PRO A 1 291 ? -11.210 -17.033 -1.160 1.00 90.06 291 PRO A CA 1
ATOM 2286 C C . PRO A 1 291 ? -10.535 -16.846 0.205 1.00 90.06 291 PRO A C 1
ATOM 2288 O O . PRO A 1 291 ? -9.400 -16.377 0.284 1.00 90.06 291 PRO A O 1
ATOM 2291 N N . GLY A 1 292 ? -11.255 -17.165 1.286 1.00 90.00 292 GLY A N 1
ATOM 2292 C CA . GLY A 1 292 ? -10.736 -17.027 2.653 1.00 90.00 292 GLY A CA 1
ATOM 2293 C C . GLY A 1 292 ? -10.342 -15.596 3.042 1.00 90.00 292 GLY A C 1
ATOM 2294 O O . GLY A 1 292 ? -9.542 -15.424 3.956 1.00 90.00 292 GLY A O 1
ATOM 2295 N N . ALA A 1 293 ? -10.844 -14.578 2.331 1.00 90.81 293 ALA A N 1
ATOM 2296 C CA . ALA A 1 293 ? -10.437 -13.180 2.481 1.00 90.81 293 ALA A CA 1
ATOM 2297 C C . ALA A 1 293 ? -8.913 -12.960 2.362 1.00 90.81 293 ALA A C 1
ATOM 2299 O O . ALA A 1 293 ? -8.356 -12.061 2.991 1.00 90.81 293 ALA A O 1
ATOM 2300 N N . GLY A 1 294 ? -8.229 -13.802 1.578 1.00 91.81 294 GLY A N 1
ATOM 2301 C CA . GLY A 1 294 ? -6.785 -13.711 1.363 1.00 91.81 294 GLY A CA 1
ATOM 2302 C C . GLY A 1 294 ? -5.919 -14.172 2.541 1.00 91.81 294 GLY A C 1
ATOM 2303 O O . GLY A 1 294 ? -4.722 -13.902 2.518 1.00 91.81 294 GLY A O 1
ATOM 2304 N N . ALA A 1 295 ? -6.475 -14.863 3.546 1.00 92.75 295 ALA A N 1
ATOM 2305 C CA . ALA A 1 295 ? -5.710 -15.370 4.692 1.00 92.75 295 ALA A CA 1
ATOM 2306 C C . ALA A 1 295 ? -4.540 -16.278 4.270 1.00 92.75 295 ALA A C 1
ATOM 2308 O O . ALA A 1 295 ? -3.428 -16.114 4.760 1.00 92.75 295 ALA A O 1
ATOM 2309 N N . ASP A 1 296 ? -4.758 -17.149 3.281 1.00 94.00 296 ASP A N 1
ATOM 2310 C CA . ASP A 1 296 ? -3.734 -18.062 2.747 1.00 94.00 296 ASP A CA 1
ATOM 2311 C C . ASP A 1 296 ? -2.590 -17.349 2.006 1.00 94.00 296 ASP A C 1
ATOM 2313 O O . ASP A 1 296 ? -1.614 -17.983 1.615 1.00 94.00 296 ASP A O 1
ATOM 2317 N N . LEU A 1 297 ? -2.720 -16.041 1.769 1.00 94.88 297 LEU A N 1
ATOM 2318 C CA . LEU A 1 297 ? -1.684 -15.220 1.152 1.00 94.88 297 LEU A CA 1
ATOM 2319 C C . LEU A 1 297 ? -0.828 -14.483 2.187 1.00 94.88 297 LEU A C 1
ATOM 2321 O O . LEU A 1 297 ? 0.134 -13.832 1.791 1.00 94.88 297 LEU A O 1
ATOM 2325 N N . ALA A 1 298 ? -1.195 -14.504 3.469 1.00 94.31 298 ALA A N 1
ATOM 2326 C CA . ALA A 1 298 ? -0.474 -13.803 4.525 1.00 94.31 298 ALA A CA 1
ATOM 2327 C C . ALA A 1 298 ? 0.734 -14.608 5.031 1.00 94.31 298 ALA A C 1
ATOM 2329 O O . ALA A 1 298 ? 0.726 -15.835 4.975 1.00 94.31 298 ALA A O 1
ATOM 2330 N N . MET A 1 299 ? 1.723 -13.913 5.607 1.00 92.81 299 MET A N 1
ATOM 2331 C CA . MET A 1 299 ? 2.909 -14.534 6.233 1.00 92.81 299 MET A CA 1
ATOM 2332 C C . MET A 1 299 ? 2.540 -15.608 7.274 1.00 92.81 299 MET A C 1
ATOM 2334 O O . MET A 1 299 ? 3.203 -16.638 7.380 1.00 92.81 299 ME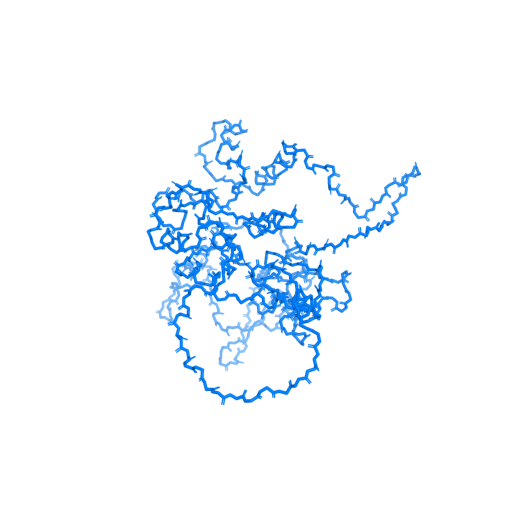T A O 1
ATOM 2338 N N . ASP A 1 300 ? 1.482 -15.366 8.052 1.00 93.56 300 ASP A N 1
ATOM 2339 C CA . ASP A 1 300 ? 0.846 -16.345 8.935 1.00 93.56 300 ASP A CA 1
ATOM 2340 C C . ASP A 1 300 ? -0.657 -16.435 8.615 1.00 93.56 300 ASP A C 1
ATOM 2342 O O . ASP A 1 300 ? -1.417 -15.531 8.988 1.00 93.56 300 ASP A O 1
ATOM 2346 N N . PRO A 1 301 ? -1.116 -17.529 7.978 1.00 92.38 301 PRO A N 1
ATOM 2347 C CA . PRO A 1 301 ? -2.527 -17.730 7.642 1.00 92.38 301 PRO A CA 1
ATOM 2348 C C . PRO A 1 301 ? -3.473 -17.783 8.849 1.00 92.38 301 PRO A C 1
ATOM 2350 O O . PRO A 1 301 ? -4.684 -17.628 8.693 1.00 92.38 301 PRO A O 1
ATOM 2353 N N . ASN 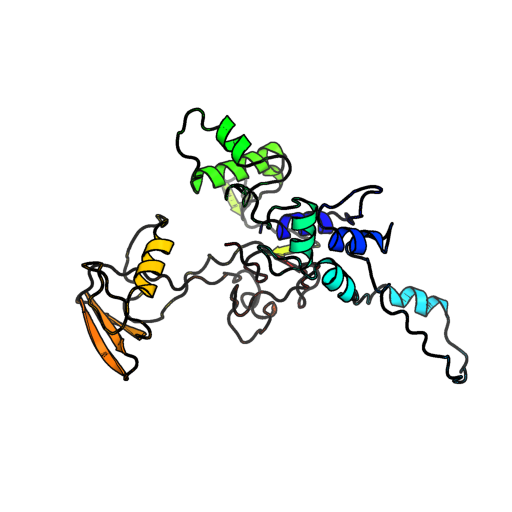A 1 302 ? -2.953 -17.999 10.062 1.00 92.31 302 ASN A N 1
ATOM 2354 C CA . ASN A 1 302 ? -3.763 -18.050 11.284 1.00 92.31 302 ASN A CA 1
ATOM 2355 C C . ASN A 1 302 ? -3.969 -16.673 11.922 1.00 92.31 302 ASN A C 1
ATOM 2357 O O . ASN A 1 302 ? -4.729 -16.544 12.886 1.00 92.31 302 ASN A O 1
ATOM 2361 N N . GLN A 1 303 ? -3.286 -15.645 11.420 1.00 89.56 303 GLN A N 1
ATOM 2362 C CA . GLN A 1 303 ? -3.412 -14.278 11.898 1.00 89.56 303 GLN A CA 1
ATOM 2363 C C . GLN A 1 303 ? -4.176 -13.417 10.888 1.00 89.56 303 GLN A C 1
ATOM 2365 O O . GLN A 1 303 ? -4.110 -13.644 9.682 1.00 89.56 303 GLN A O 1
ATOM 2370 N N . PRO A 1 304 ? -4.900 -12.384 11.350 1.00 86.31 304 PRO A N 1
ATOM 2371 C CA . PRO A 1 304 ? -5.570 -11.467 10.442 1.00 86.31 304 PRO A CA 1
ATOM 2372 C C . PRO A 1 304 ? -4.545 -10.711 9.599 1.00 86.31 304 PRO A C 1
ATOM 2374 O O . PRO A 1 304 ? -3.500 -10.291 10.103 1.00 86.31 304 PRO A O 1
ATOM 2377 N N . LEU A 1 305 ? -4.869 -10.495 8.327 1.00 88.12 305 LEU A N 1
ATOM 2378 C CA . LEU A 1 305 ? -4.010 -9.754 7.415 1.00 88.12 305 LEU A CA 1
ATOM 2379 C C . LEU A 1 305 ? -3.857 -8.300 7.891 1.00 88.12 305 LEU A C 1
ATOM 2381 O O . LEU A 1 305 ? -4.814 -7.622 8.288 1.00 88.12 305 LEU A O 1
ATOM 2385 N N . SER A 1 306 ? -2.621 -7.816 7.906 1.00 85.06 306 SER A N 1
ATOM 2386 C CA . SER A 1 306 ? -2.271 -6.493 8.413 1.00 85.06 306 SER A CA 1
ATOM 2387 C C . SER A 1 306 ? -0.978 -6.007 7.791 1.00 85.06 306 SER A C 1
ATOM 2389 O O . SER A 1 306 ? 0.036 -6.685 7.889 1.00 85.06 306 SER A O 1
ATOM 2391 N N . ALA A 1 307 ? -0.980 -4.771 7.289 1.00 78.81 307 ALA A N 1
ATOM 2392 C CA . ALA A 1 307 ? 0.181 -4.144 6.660 1.00 78.81 307 ALA A CA 1
ATOM 2393 C C . ALA A 1 307 ? 1.492 -4.331 7.439 1.00 78.81 307 ALA A C 1
ATOM 2395 O O . ALA A 1 307 ? 2.527 -4.632 6.871 1.00 78.81 307 ALA A O 1
ATOM 2396 N N . LYS A 1 308 ? 1.453 -4.137 8.763 1.00 78.94 308 LYS A N 1
ATOM 2397 C CA . LYS A 1 308 ? 2.665 -4.098 9.596 1.00 78.94 308 LYS A CA 1
ATOM 2398 C C . LYS A 1 308 ? 2.943 -5.384 10.357 1.00 78.94 308 LYS A C 1
ATOM 2400 O O . LYS A 1 308 ? 4.077 -5.604 10.759 1.00 78.94 308 LYS A O 1
ATOM 2405 N N . ARG A 1 309 ? 1.904 -6.163 10.662 1.00 85.69 309 ARG A N 1
ATOM 2406 C CA . ARG A 1 309 ? 2.015 -7.320 11.565 1.00 85.69 309 ARG A CA 1
ATOM 2407 C C . ARG A 1 309 ? 1.949 -8.650 10.833 1.00 85.69 309 ARG A C 1
ATOM 2409 O O . ARG A 1 309 ? 2.562 -9.601 11.290 1.00 85.69 309 ARG A O 1
ATOM 2416 N N . ASN A 1 310 ? 1.194 -8.701 9.741 1.00 90.88 310 ASN A N 1
ATOM 2417 C CA . ASN A 1 310 ? 0.964 -9.913 8.972 1.00 90.88 310 ASN A CA 1
ATOM 2418 C C . ASN A 1 310 ? 0.605 -9.544 7.519 1.00 90.88 310 ASN A C 1
ATOM 2420 O O . ASN A 1 310 ? -0.567 -9.635 7.137 1.00 90.88 310 ASN A O 1
ATOM 2424 N N . PRO A 1 311 ? 1.554 -8.975 6.753 1.00 91.69 311 PRO A N 1
ATOM 2425 C CA . PRO A 1 311 ? 1.303 -8.569 5.374 1.00 91.69 311 PRO A CA 1
ATOM 2426 C C . PRO A 1 311 ? 1.089 -9.791 4.472 1.00 91.69 311 PRO A C 1
ATOM 2428 O O . PRO A 1 311 ? 1.284 -10.934 4.892 1.00 91.69 311 PRO A O 1
ATOM 2431 N N . VAL A 1 312 ? 0.706 -9.538 3.220 1.00 93.62 312 VAL A N 1
ATOM 2432 C CA . VAL A 1 312 ? 0.771 -10.548 2.158 1.00 93.62 312 VAL A CA 1
ATOM 2433 C C . VAL A 1 312 ? 2.223 -10.996 2.010 1.00 93.62 312 VAL A C 1
ATOM 2435 O O . VAL A 1 312 ? 3.103 -10.154 1.828 1.00 93.62 312 VAL A O 1
ATOM 2438 N N . ASP A 1 313 ? 2.453 -12.304 2.074 1.00 93.69 313 ASP A N 1
ATOM 2439 C CA . ASP A 1 313 ? 3.768 -12.900 1.878 1.00 93.69 313 ASP A CA 1
ATOM 2440 C C . ASP A 1 313 ? 4.133 -12.850 0.395 1.00 93.69 313 ASP A C 1
ATOM 2442 O O . ASP A 1 313 ? 3.485 -13.464 -0.470 1.00 93.69 313 ASP A O 1
ATOM 2446 N N . VAL A 1 314 ? 5.166 -12.069 0.101 1.00 91.25 314 VAL A N 1
ATOM 2447 C CA . VAL A 1 314 ? 5.694 -11.873 -1.240 1.00 91.25 314 VAL A CA 1
ATOM 2448 C C . VAL A 1 314 ? 7.200 -12.059 -1.249 1.00 91.25 314 VAL A C 1
ATOM 2450 O O . VAL A 1 314 ? 7.909 -11.683 -0.319 1.00 91.25 314 VAL A O 1
ATOM 2453 N N . ASP A 1 315 ? 7.701 -12.559 -2.369 1.00 85.75 315 ASP A N 1
ATOM 2454 C CA . ASP A 1 315 ? 9.111 -12.501 -2.703 1.00 85.75 315 ASP A CA 1
ATOM 2455 C C . ASP A 1 315 ? 9.552 -11.024 -2.728 1.00 85.75 315 ASP A C 1
ATOM 2457 O O . ASP A 1 315 ? 9.033 -10.245 -3.537 1.00 85.75 315 ASP A O 1
ATOM 2461 N N . PRO A 1 316 ? 10.504 -10.608 -1.877 1.00 75.50 316 PRO A N 1
ATOM 2462 C CA . PRO A 1 316 ? 10.820 -9.193 -1.685 1.00 75.50 316 PRO A CA 1
ATOM 2463 C C . PRO A 1 316 ? 11.473 -8.534 -2.909 1.00 75.50 316 PRO A C 1
ATOM 2465 O O . PRO A 1 316 ? 11.616 -7.309 -2.939 1.00 75.50 316 PRO A O 1
ATOM 2468 N N . PHE A 1 317 ? 11.853 -9.315 -3.926 1.00 74.69 317 PHE A N 1
ATOM 2469 C CA . PHE A 1 317 ? 12.520 -8.828 -5.133 1.00 74.69 317 PHE A CA 1
ATOM 2470 C C . PHE A 1 317 ? 11.594 -8.769 -6.342 1.00 74.69 317 PHE A C 1
ATOM 2472 O O . PHE A 1 317 ? 11.765 -7.927 -7.224 1.00 74.69 317 PHE A O 1
ATOM 2479 N N . THR A 1 318 ? 10.610 -9.657 -6.397 1.00 79.75 318 THR A N 1
ATOM 2480 C CA . THR A 1 318 ? 9.645 -9.725 -7.496 1.00 79.75 318 THR A CA 1
ATOM 2481 C C . THR A 1 318 ? 8.244 -9.316 -7.126 1.00 79.75 318 THR A C 1
ATOM 2483 O O . THR A 1 318 ? 7.423 -9.180 -8.032 1.00 79.75 318 THR A O 1
ATOM 2486 N N . TYR A 1 319 ? 7.966 -9.113 -5.839 1.00 87.00 319 TYR A N 1
ATOM 2487 C CA . TYR A 1 319 ? 6.640 -8.827 -5.295 1.00 87.00 319 TYR A CA 1
ATOM 2488 C C . TYR A 1 319 ? 5.610 -9.927 -5.571 1.00 87.00 319 TYR A C 1
ATOM 2490 O O . TYR A 1 319 ? 4.414 -9.722 -5.365 1.00 87.00 319 TYR A O 1
ATOM 2498 N N . GLN A 1 320 ? 6.052 -11.078 -6.082 1.00 91.88 320 GLN A N 1
ATOM 2499 C CA . GLN A 1 320 ? 5.189 -12.212 -6.368 1.00 91.88 320 GLN A CA 1
ATOM 2500 C C . GLN A 1 320 ? 4.834 -12.901 -5.061 1.00 91.88 320 GLN A C 1
ATOM 2502 O O . GLN A 1 320 ? 5.710 -13.103 -4.228 1.00 91.88 320 GLN A O 1
ATOM 2507 N N . SER A 1 321 ? 3.575 -13.281 -4.884 1.00 94.44 321 SER A N 1
ATOM 2508 C CA . SER A 1 321 ? 3.158 -14.039 -3.713 1.00 94.44 321 SER A CA 1
ATOM 2509 C C . SER A 1 321 ? 3.938 -15.347 -3.614 1.00 94.44 321 SER A C 1
ATOM 2511 O O . SER A 1 321 ? 4.066 -16.075 -4.601 1.00 94.44 321 SER A O 1
ATOM 2513 N N . ILE A 1 322 ? 4.409 -15.668 -2.408 1.00 93.75 322 ILE A N 1
ATOM 2514 C CA . ILE A 1 322 ? 5.049 -16.959 -2.117 1.00 93.75 322 ILE A CA 1
ATOM 2515 C C . ILE A 1 322 ? 4.049 -18.116 -2.257 1.00 93.75 322 ILE A C 1
ATOM 2517 O O . ILE A 1 322 ? 4.425 -19.243 -2.584 1.00 93.75 322 ILE A O 1
ATOM 2521 N N . HIS A 1 323 ? 2.762 -17.828 -2.065 1.00 94.38 323 HIS A N 1
ATOM 2522 C CA . HIS A 1 323 ? 1.698 -18.826 -2.022 1.00 94.38 323 HIS A CA 1
ATOM 2523 C C . HIS A 1 323 ? 0.984 -19.028 -3.363 1.00 94.38 323 HIS A C 1
ATOM 2525 O O . HIS A 1 323 ? 0.348 -20.063 -3.555 1.00 94.38 323 HIS A O 1
ATOM 2531 N N . GLN A 1 324 ? 1.085 -18.077 -4.299 1.00 93.81 324 GLN A N 1
ATOM 2532 C CA . GLN A 1 324 ? 0.344 -18.130 -5.561 1.00 93.81 324 GLN A CA 1
ATOM 2533 C C . GLN A 1 324 ? 1.148 -17.553 -6.735 1.00 93.81 324 GLN A C 1
ATOM 2535 O O . GLN A 1 324 ? 1.344 -16.342 -6.854 1.00 93.81 324 GLN A O 1
ATOM 2540 N N . GLU A 1 325 ? 1.536 -18.421 -7.675 1.00 93.81 325 GLU A N 1
ATOM 2541 C CA . GLU A 1 325 ? 2.171 -17.993 -8.924 1.00 93.81 325 GLU A CA 1
ATOM 2542 C C . GLU A 1 325 ? 1.218 -17.112 -9.751 1.00 93.81 325 GLU A C 1
ATOM 2544 O O . GLU A 1 325 ? 0.008 -17.338 -9.825 1.00 93.81 325 GLU A O 1
ATOM 2549 N N . GLY A 1 326 ? 1.781 -16.080 -10.377 1.00 93.62 326 GLY A N 1
ATOM 2550 C CA . GLY A 1 326 ? 1.042 -15.079 -11.150 1.00 93.62 326 GLY A CA 1
ATOM 2551 C C . GLY A 1 326 ? 0.302 -14.039 -10.301 1.00 93.62 326 GLY A C 1
ATOM 2552 O O . GLY A 1 326 ? -0.203 -13.068 -10.862 1.00 93.62 326 GLY A O 1
ATOM 2553 N N . LEU A 1 327 ? 0.266 -14.181 -8.973 1.00 95.75 327 LEU A N 1
ATOM 2554 C CA . LEU A 1 327 ? -0.278 -13.174 -8.065 1.00 95.75 327 LEU A CA 1
ATOM 2555 C C . LEU A 1 327 ? 0.854 -12.349 -7.453 1.00 95.75 327 LEU A C 1
ATOM 2557 O O . LEU A 1 327 ? 1.872 -12.894 -7.045 1.00 95.75 327 LEU A O 1
ATOM 2561 N N . TYR A 1 328 ? 0.673 -11.039 -7.374 1.00 95.19 328 TYR A N 1
ATOM 2562 C CA . TYR A 1 328 ? 1.650 -10.098 -6.833 1.00 95.19 328 TYR A CA 1
ATOM 2563 C C . TYR A 1 328 ? 0.961 -9.160 -5.848 1.00 95.19 328 TYR A C 1
ATOM 2565 O O . TYR A 1 328 ? -0.229 -8.888 -6.005 1.00 95.19 328 TYR A O 1
ATOM 2573 N N . ALA A 1 329 ? 1.689 -8.612 -4.880 1.00 93.44 329 ALA A N 1
ATOM 2574 C CA . ALA A 1 329 ? 1.181 -7.555 -4.009 1.00 93.44 329 ALA A CA 1
ATOM 2575 C C . ALA A 1 329 ? 2.220 -6.448 -3.830 1.00 93.44 329 ALA A C 1
ATOM 2577 O O . ALA A 1 329 ? 3.416 -6.707 -3.753 1.00 93.44 329 ALA A O 1
ATOM 2578 N N . VAL A 1 330 ? 1.763 -5.198 -3.778 1.00 90.44 330 VAL A N 1
ATOM 2579 C CA . VAL A 1 330 ? 2.627 -4.021 -3.609 1.00 90.44 330 VAL A CA 1
ATOM 2580 C C . VAL A 1 330 ? 2.015 -3.044 -2.621 1.00 90.44 330 VAL A C 1
ATOM 2582 O O . VAL A 1 330 ? 0.808 -3.063 -2.363 1.00 90.44 330 VAL A O 1
ATOM 2585 N N . GLY A 1 331 ? 2.823 -2.115 -2.118 1.00 85.69 331 GLY A N 1
ATOM 2586 C CA . GLY A 1 331 ? 2.301 -1.123 -1.197 1.00 85.69 331 GLY A CA 1
ATOM 2587 C C . GLY A 1 331 ? 2.157 -1.673 0.221 1.00 85.69 331 GLY A C 1
ATOM 2588 O O . GLY A 1 331 ? 2.752 -2.696 0.557 1.00 85.69 331 GLY A O 1
ATOM 2589 N N . PRO A 1 332 ? 1.337 -1.015 1.056 1.00 83.88 332 PRO A N 1
ATOM 2590 C CA . PRO A 1 332 ? 1.133 -1.429 2.441 1.00 83.88 332 PRO A CA 1
ATOM 2591 C C . PRO A 1 332 ? 0.662 -2.882 2.600 1.00 83.88 332 PRO A C 1
ATOM 2593 O O . PRO A 1 332 ? 0.931 -3.492 3.625 1.00 83.88 332 PRO A O 1
ATOM 2596 N N . LEU A 1 333 ? 0.007 -3.463 1.586 1.00 89.75 333 LEU A N 1
ATOM 2597 C CA . LEU A 1 333 ? -0.369 -4.883 1.577 1.00 89.75 333 LEU A CA 1
ATOM 2598 C C . LEU A 1 333 ? 0.826 -5.827 1.674 1.00 89.75 333 LEU A C 1
ATOM 2600 O O . LEU A 1 333 ? 0.713 -6.857 2.324 1.00 89.75 333 LEU A O 1
ATOM 2604 N N . ALA A 1 334 ? 1.943 -5.469 1.044 1.00 88.75 334 ALA A N 1
ATOM 2605 C CA . ALA A 1 334 ? 3.189 -6.229 1.051 1.00 88.75 334 ALA A CA 1
ATOM 2606 C C . ALA A 1 334 ? 4.146 -5.782 2.174 1.00 88.75 334 ALA A C 1
ATOM 2608 O O . ALA A 1 334 ? 5.318 -6.135 2.167 1.00 88.75 334 ALA A O 1
ATOM 2609 N N . GLY A 1 335 ? 3.672 -4.963 3.120 1.00 81.62 335 GLY A N 1
ATOM 2610 C CA . GLY A 1 335 ? 4.495 -4.450 4.217 1.00 81.62 335 GLY A CA 1
ATOM 2611 C C . GLY A 1 335 ? 5.257 -3.159 3.920 1.00 81.62 335 GLY A C 1
ATOM 2612 O O . GLY A 1 335 ? 5.974 -2.662 4.791 1.00 81.62 335 GLY A O 1
ATOM 2613 N N . ASP A 1 336 ? 5.073 -2.554 2.742 1.00 76.69 336 ASP A N 1
ATOM 2614 C CA . ASP A 1 336 ? 5.732 -1.284 2.436 1.00 76.69 336 ASP A CA 1
ATOM 2615 C C . ASP A 1 336 ? 5.204 -0.154 3.333 1.00 76.69 336 ASP A C 1
ATOM 2617 O O . ASP A 1 336 ? 4.008 0.158 3.360 1.00 76.69 336 ASP A O 1
ATOM 2621 N N . ASN A 1 337 ? 6.117 0.535 4.017 1.00 63.94 337 ASN A N 1
ATOM 2622 C CA . ASN A 1 337 ? 5.793 1.701 4.832 1.00 63.94 337 ASN A CA 1
ATOM 2623 C C . ASN A 1 337 ? 5.849 2.982 3.994 1.00 63.94 337 ASN A C 1
ATOM 2625 O O . ASN A 1 337 ? 6.868 3.662 3.946 1.00 63.94 337 ASN A O 1
ATOM 2629 N N . PHE A 1 338 ? 4.731 3.351 3.373 1.00 56.69 338 PHE A N 1
ATOM 2630 C CA . PHE A 1 338 ? 4.561 4.706 2.847 1.00 56.69 338 PHE A CA 1
ATOM 2631 C C . PHE A 1 338 ? 4.213 5.640 4.014 1.00 56.69 338 PHE A C 1
ATOM 2633 O O . PHE A 1 338 ? 3.119 5.533 4.568 1.00 56.69 338 PHE A O 1
ATOM 2640 N N . VAL A 1 339 ? 5.172 6.479 4.426 1.00 41.81 339 VAL A N 1
ATOM 2641 C CA . VAL A 1 339 ? 4.973 7.541 5.435 1.00 41.81 339 VAL A CA 1
ATOM 2642 C C . VAL A 1 339 ? 4.103 8.651 4.869 1.00 41.81 339 VAL A C 1
ATOM 2644 O O . VAL A 1 339 ? 4.381 9.070 3.721 1.00 41.81 339 VAL A O 1
#

Foldseek 3Di:
DALFVVVLVCVVVVDFAADDPPDDQPPVQLRVLNPPDHPAGQLQPDDPPPPDDDDDDDDDDDDDDDPVVVVVVVPPDPPRPCVSLCVSQPPQDDQWPFSQSSNSCCVVDPCCPPPDPNPPQQRLDDPPGGLQVVCCVVPPPDPDPDDDPVSSVVSVVVVCVVVVNVVVDDDQFDQDPVRDTDGDDDDDLAAEAEQAFQPFFDDPPAEPRPPDDDDDDDDPCPVVVVVQVVQDDPPDDRPDPPDDDQPPWAWHHADPQQKTWIQHPVRDIDIDHHPDDDDDPGGGDQQVVDVVRCLQQWPHSVDGDFLAPIAGDADSNNQAGPRDPSYGYDDSNNNRRDD

Organism: Balaenoptera physalus (NCBI:txid9770)

Sequence (339 aa):
NGPSGICLSYLLSGYSPYVKPDAIHPHPVLQRKLTEAPGVSIVDQVGLSSGWEGHPHCGKTLPGKNQKDAFMRRKTKRVRDHKDLDYLSEGLEGRCQSPVALLFDALLRPDTDFGGNVDQGDWMGLPDLQVKDWMCRKRRGLRNSRATAGDMAHYYSDYVIKKGLSHNFVNGFVTAKDRSQQPFSLCARNVVLATGTSDSPARLGIPGEALPFLPKMLYPEYHKVHQMMREQSILSPSPYEGYRSLPEHQLLLFKEDRQAVFRDPQGLQKVFGIALVLVLIGSHPDLSFLPGAGADLAMDPNQPLSAKRNPVDVDPFTYQSIHQEGLYAVGPLAGDNFV

InterPro domains:
  IPR029731 OSGIN 1/2 [PTHR15192] (214-339)
  IPR036188 FAD/NAD(P)-binding domain superfamily [SSF51905] (150-335)